Protein AF-A0A1R4HKA7-F1 (afdb_monomer_lite)

pLDDT: mean 79.21, std 16.27, range [39.41, 95.44]

Secondary structure (DSSP, 8-state):
--SSSSHHHHHHSTTTGGGGSPPEEEEEEEB--TTGGGGS---S-TTSEEEEETTEEEEESBTTEEEESS-TTSEEE--TT-EEEEEEES--BTTTBPPEEEEEEE-S---S--HHHHHHHHHHHHHHHHTS-HHHHHHHHHHHHHHHHHHHHHHGGGSHHHH-GGGBPPPP--TTT-SSEEEEETTEEEEE-HHHHHHHHSPPTT----SSPBP--STTT--PPPP---

Structure (mmCIF, N/CA/C/O backbone):
data_AF-A0A1R4HKA7-F1
#
_entry.id   AF-A0A1R4HKA7-F1
#
loop_
_atom_site.group_PDB
_atom_site.id
_atom_site.type_symbol
_atom_site.label_atom_id
_atom_site.label_alt_id
_atom_site.label_comp_id
_atom_site.label_asym_id
_atom_site.label_entity_id
_atom_site.label_seq_id
_atom_site.pdbx_PDB_ins_code
_atom_site.Cartn_x
_atom_site.Cartn_y
_atom_site.Cartn_z
_atom_site.occupancy
_atom_site.B_iso_or_equiv
_atom_site.auth_seq_id
_atom_site.auth_comp_id
_atom_site.auth_asym_id
_atom_site.auth_atom_id
_atom_site.pdbx_PDB_model_num
ATOM 1 N N . MET A 1 1 ? 17.225 22.069 -50.914 1.00 45.47 1 MET A N 1
ATOM 2 C CA . MET A 1 1 ? 16.039 21.258 -50.541 1.00 45.47 1 MET A CA 1
ATOM 3 C C . MET A 1 1 ? 16.366 19.784 -50.232 1.00 45.47 1 MET A C 1
ATOM 5 O O . MET A 1 1 ? 15.473 18.957 -50.302 1.00 45.47 1 MET A O 1
ATOM 9 N N . ALA A 1 2 ? 17.595 19.429 -49.827 1.00 51.16 2 ALA A N 1
ATOM 10 C CA . ALA A 1 2 ? 17.961 18.029 -49.537 1.00 51.16 2 ALA A CA 1
ATOM 11 C C . ALA A 1 2 ? 18.043 17.692 -48.031 1.00 51.16 2 ALA A C 1
ATOM 13 O O . ALA A 1 2 ? 18.084 16.525 -47.665 1.00 51.16 2 ALA A O 1
ATOM 14 N N . LEU A 1 3 ? 18.029 18.696 -47.145 1.00 46.69 3 LEU A N 1
ATOM 15 C CA . LEU A 1 3 ? 18.233 18.495 -45.703 1.00 46.69 3 LEU A CA 1
ATOM 16 C C . LEU A 1 3 ? 16.951 18.130 -44.926 1.00 46.69 3 LEU A C 1
ATOM 18 O O . LEU A 1 3 ? 17.024 17.678 -43.791 1.00 46.69 3 LEU A O 1
ATOM 22 N N . LEU A 1 4 ? 15.775 18.323 -45.531 1.00 45.81 4 LEU A N 1
ATOM 23 C CA . LEU A 1 4 ? 14.474 18.138 -44.871 1.00 45.81 4 LEU A CA 1
ATOM 24 C C . LEU A 1 4 ? 13.915 16.711 -45.024 1.00 45.81 4 LEU A C 1
ATOM 26 O O . LEU A 1 4 ? 13.038 16.316 -44.267 1.00 45.81 4 LEU A O 1
ATOM 30 N N . VAL A 1 5 ? 14.457 15.913 -45.952 1.00 53.56 5 VAL A N 1
ATOM 31 C CA . VAL A 1 5 ? 13.983 14.542 -46.233 1.00 53.56 5 VAL A CA 1
ATOM 32 C C . VAL A 1 5 ? 14.630 13.502 -45.303 1.00 53.56 5 VAL A C 1
ATOM 34 O O . VAL A 1 5 ? 14.035 12.466 -45.029 1.00 53.56 5 VAL A O 1
ATOM 37 N N . LEU A 1 6 ? 15.803 13.798 -44.734 1.00 48.62 6 LEU A N 1
ATOM 38 C CA . LEU A 1 6 ? 16.525 12.896 -43.820 1.00 48.62 6 LEU A CA 1
ATOM 39 C C . LEU A 1 6 ? 16.087 13.004 -42.349 1.00 48.62 6 LEU A C 1
ATOM 41 O O . LEU A 1 6 ? 16.295 12.067 -41.583 1.00 48.62 6 LEU A O 1
ATOM 45 N N . ALA A 1 7 ? 15.438 14.101 -41.950 1.00 48.31 7 ALA A N 1
ATOM 46 C CA . ALA A 1 7 ? 14.958 14.279 -40.576 1.00 48.31 7 ALA A CA 1
ATOM 47 C C . ALA A 1 7 ? 13.654 13.505 -40.284 1.00 48.31 7 ALA A C 1
ATOM 49 O O . ALA A 1 7 ? 13.390 13.135 -39.142 1.00 48.31 7 ALA A O 1
ATOM 50 N N . VAL A 1 8 ? 12.849 13.228 -41.315 1.00 49.50 8 VAL A N 1
ATOM 51 C CA . VAL A 1 8 ? 11.534 12.578 -41.190 1.00 49.50 8 VAL A CA 1
ATOM 52 C C . VAL A 1 8 ? 11.618 11.086 -40.809 1.00 49.50 8 VAL A C 1
ATOM 54 O O . VAL A 1 8 ? 10.899 10.694 -39.889 1.00 49.50 8 VAL A O 1
ATOM 57 N N . PRO A 1 9 ? 12.504 10.241 -41.384 1.00 49.09 9 PRO A N 1
ATOM 58 C CA . PRO A 1 9 ? 12.613 8.844 -40.947 1.00 49.09 9 PRO A CA 1
ATOM 59 C C . PRO A 1 9 ? 13.259 8.694 -39.560 1.00 49.09 9 PRO A C 1
ATOM 61 O O . PRO A 1 9 ? 12.941 7.750 -38.840 1.00 49.09 9 PRO A O 1
ATOM 64 N N . MET A 1 10 ? 14.110 9.638 -39.136 1.00 48.62 10 MET A N 1
ATOM 65 C CA . MET A 1 10 ? 14.753 9.584 -37.816 1.00 48.62 10 MET A CA 1
ATOM 66 C C . MET A 1 10 ? 13.772 9.885 -36.669 1.00 48.62 10 MET A C 1
ATOM 68 O O . MET A 1 10 ? 13.907 9.336 -35.579 1.00 48.62 10 MET A O 1
ATOM 72 N N . LEU A 1 11 ? 12.751 10.712 -36.923 1.00 48.16 11 LEU A N 1
ATOM 73 C CA . LEU A 1 11 ? 11.684 11.016 -35.961 1.00 48.16 11 LEU A CA 1
ATOM 74 C C . LEU A 1 11 ? 10.593 9.931 -35.901 1.00 48.16 11 LEU A C 1
ATOM 76 O O . LEU A 1 11 ? 9.960 9.774 -34.860 1.00 48.16 11 LEU A O 1
ATOM 80 N N . LEU A 1 12 ? 10.399 9.159 -36.976 1.00 44.62 12 LEU A N 1
ATOM 81 C CA . LEU A 1 12 ? 9.404 8.076 -37.049 1.00 44.62 12 LEU A CA 1
ATOM 82 C C . LEU A 1 12 ? 9.911 6.714 -36.544 1.00 44.62 12 LEU A C 1
ATOM 84 O O . LEU A 1 12 ? 9.098 5.835 -36.275 1.00 44.62 12 LEU A O 1
ATOM 88 N N . ALA A 1 13 ? 11.223 6.524 -36.376 1.00 42.91 13 ALA A N 1
ATOM 89 C CA . ALA A 1 13 ? 11.787 5.248 -35.927 1.00 42.91 13 ALA A CA 1
ATOM 90 C C . ALA A 1 13 ? 11.646 4.995 -34.412 1.00 42.91 13 ALA A C 1
ATOM 92 O O . ALA A 1 13 ? 11.707 3.853 -33.968 1.00 42.91 13 ALA A O 1
ATOM 93 N N . VAL A 1 14 ? 11.435 6.033 -33.599 1.00 50.25 14 VAL A N 1
ATOM 94 C CA . VAL A 1 14 ? 11.549 5.948 -32.131 1.00 50.25 14 VAL A CA 1
ATOM 95 C C . VAL A 1 14 ? 10.607 4.928 -31.453 1.00 50.25 14 VAL A C 1
ATOM 97 O O . VAL A 1 14 ? 11.066 4.280 -30.513 1.00 50.25 14 VAL A O 1
ATOM 100 N N . PRO A 1 15 ? 9.340 4.709 -31.872 1.00 45.59 15 PRO A N 1
ATOM 101 C CA . PRO A 1 15 ? 8.501 3.705 -31.214 1.00 45.59 15 PRO A CA 1
ATOM 102 C C . PRO A 1 15 ? 8.817 2.257 -31.635 1.00 45.59 15 PRO A C 1
ATOM 104 O O . PRO A 1 15 ? 8.610 1.357 -30.827 1.00 45.59 15 PRO A O 1
ATOM 107 N N . VAL A 1 16 ? 9.361 2.017 -32.837 1.00 49.12 16 VAL A N 1
ATOM 108 C CA . VAL A 1 16 ? 9.607 0.650 -33.353 1.00 49.12 16 VAL A CA 1
ATOM 109 C C . VAL A 1 16 ? 10.887 0.039 -32.773 1.00 49.12 16 VAL A C 1
ATOM 111 O O . VAL A 1 16 ? 10.935 -1.159 -32.511 1.00 49.12 16 VAL A O 1
ATOM 114 N N . VAL A 1 17 ? 11.916 0.846 -32.480 1.00 51.69 17 VAL A N 1
ATOM 115 C CA . VAL A 1 17 ? 13.167 0.319 -31.894 1.00 51.69 17 VAL A CA 1
ATOM 116 C C . VAL A 1 17 ? 12.945 -0.255 -30.486 1.00 51.69 17 VAL A C 1
ATOM 118 O O . VAL A 1 17 ? 13.695 -1.125 -30.060 1.00 51.69 17 VAL A O 1
ATOM 121 N N . ASN A 1 18 ? 11.892 0.150 -29.768 1.00 51.19 18 ASN A N 1
ATOM 122 C CA . ASN A 1 18 ? 11.609 -0.414 -28.447 1.00 51.19 18 ASN A CA 1
ATOM 123 C C . ASN A 1 18 ? 11.177 -1.888 -28.493 1.00 51.19 18 ASN A C 1
ATOM 125 O O . ASN A 1 18 ? 11.485 -2.605 -27.549 1.00 51.19 18 ASN A O 1
ATOM 129 N N . GLU A 1 19 ? 10.524 -2.364 -29.560 1.00 58.94 19 GLU A N 1
ATOM 130 C CA . GLU A 1 19 ? 10.188 -3.794 -29.717 1.00 58.94 19 GLU A CA 1
ATOM 131 C C . GLU A 1 19 ? 11.404 -4.661 -30.060 1.00 58.94 19 GLU A C 1
ATOM 133 O O . GLU A 1 19 ? 11.380 -5.869 -29.850 1.00 58.94 19 GLU A O 1
ATOM 138 N N . ALA A 1 20 ? 12.487 -4.051 -30.549 1.00 67.00 20 ALA A N 1
ATOM 139 C CA . ALA A 1 20 ? 13.718 -4.764 -30.869 1.00 67.00 20 ALA A CA 1
ATOM 140 C C . ALA A 1 20 ? 14.525 -5.166 -29.621 1.00 67.00 20 ALA A C 1
ATOM 142 O O . ALA A 1 20 ? 15.442 -5.982 -29.721 1.00 67.00 20 ALA A O 1
ATOM 143 N N . PHE A 1 21 ? 14.208 -4.604 -28.449 1.00 73.19 21 PHE A N 1
ATOM 144 C CA . PHE A 1 21 ? 14.850 -4.980 -27.193 1.00 73.19 21 PHE A CA 1
ATOM 145 C C . PHE A 1 21 ? 14.047 -6.078 -26.490 1.00 73.19 21 PHE A C 1
ATOM 147 O O . PHE A 1 21 ? 12.838 -5.915 -26.307 1.00 73.19 21 PHE A O 1
ATOM 154 N N . PRO A 1 22 ? 14.698 -7.172 -26.054 1.00 79.88 22 PRO A N 1
ATOM 155 C CA . PRO A 1 22 ? 14.016 -8.232 -25.330 1.00 79.88 22 PRO A CA 1
ATOM 156 C C . PRO A 1 22 ? 13.459 -7.702 -24.009 1.00 79.88 22 PRO A C 1
ATOM 158 O O . PRO A 1 22 ? 14.086 -6.870 -23.345 1.00 79.88 22 PRO A O 1
ATOM 161 N N . GLU A 1 23 ? 12.292 -8.211 -23.624 1.00 87.94 23 GLU A N 1
ATOM 162 C CA . GLU A 1 23 ? 11.771 -8.004 -22.278 1.00 87.94 23 GLU A CA 1
ATOM 163 C C . GLU A 1 23 ? 12.702 -8.650 -21.258 1.00 87.94 23 GLU A C 1
ATOM 165 O O . GLU A 1 23 ? 13.259 -9.730 -21.478 1.00 87.94 23 GLU A O 1
ATOM 170 N N . ARG A 1 24 ? 12.886 -7.965 -20.135 1.00 89.12 24 ARG A N 1
ATOM 171 C CA . ARG A 1 24 ? 13.637 -8.472 -18.993 1.00 89.12 24 ARG A CA 1
ATOM 172 C C . ARG A 1 24 ? 12.786 -8.321 -17.751 1.00 89.12 24 ARG A C 1
ATOM 174 O O . ARG A 1 24 ? 12.150 -7.288 -17.566 1.00 89.12 24 ARG A O 1
ATOM 181 N N . THR A 1 25 ? 12.816 -9.330 -16.896 1.00 90.12 25 THR A N 1
ATOM 182 C CA . THR A 1 25 ? 12.180 -9.257 -15.584 1.00 90.12 25 THR A CA 1
ATOM 183 C C . THR A 1 25 ? 13.214 -8.803 -14.566 1.00 90.12 25 THR A C 1
ATOM 185 O O . THR A 1 25 ? 14.242 -9.458 -14.393 1.00 90.12 25 THR A O 1
ATOM 188 N N . ALA A 1 26 ? 12.954 -7.678 -13.913 1.00 89.38 26 ALA A N 1
ATOM 189 C CA . ALA A 1 26 ? 13.674 -7.236 -12.731 1.00 89.38 26 ALA A CA 1
ATOM 190 C C . ALA A 1 26 ? 12.847 -7.660 -11.508 1.00 89.38 26 ALA A C 1
ATOM 192 O O . ALA A 1 26 ? 11.712 -7.220 -11.352 1.00 89.38 26 ALA A O 1
ATOM 193 N N . VAL A 1 27 ? 13.377 -8.582 -10.710 1.00 90.44 27 VAL A N 1
ATOM 194 C CA . VAL A 1 27 ? 12.651 -9.265 -9.626 1.00 90.44 27 VAL A CA 1
ATOM 195 C C . VAL A 1 27 ? 12.862 -8.514 -8.308 1.00 90.44 27 VAL A C 1
ATOM 197 O O . VAL A 1 27 ? 13.951 -7.992 -8.083 1.00 90.44 27 VAL A O 1
ATOM 200 N N . GLU A 1 28 ? 11.838 -8.470 -7.452 1.00 88.69 28 GLU A N 1
ATOM 201 C CA . GLU A 1 28 ? 11.893 -7.934 -6.078 1.00 88.69 28 GLU A CA 1
ATOM 202 C C . GLU A 1 28 ? 12.307 -6.455 -5.950 1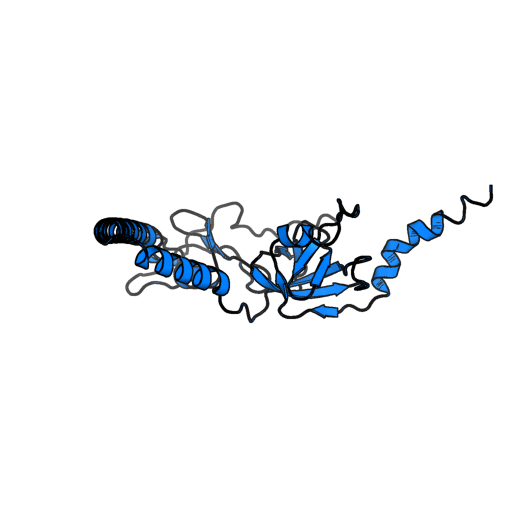.00 88.69 28 GLU A C 1
ATOM 204 O O . GLU A 1 28 ? 12.754 -6.001 -4.895 1.00 88.69 28 GLU A O 1
ATOM 209 N N . CYS A 1 29 ? 12.088 -5.655 -6.992 1.00 90.12 29 CYS A N 1
ATOM 210 C CA . CYS A 1 29 ? 12.516 -4.263 -7.023 1.00 90.12 29 CYS A CA 1
ATOM 211 C C . CYS A 1 29 ? 11.660 -3.382 -6.109 1.00 90.12 29 CYS A C 1
ATOM 213 O O . CYS A 1 29 ? 10.452 -3.219 -6.316 1.00 90.12 29 CYS A O 1
ATOM 215 N N . ARG A 1 30 ? 12.284 -2.768 -5.102 1.00 90.44 30 ARG A N 1
ATOM 216 C CA . ARG A 1 30 ? 11.633 -1.867 -4.148 1.00 90.44 30 ARG A CA 1
ATOM 217 C C . ARG A 1 30 ? 11.532 -0.463 -4.722 1.00 90.44 30 ARG A C 1
ATOM 219 O O . ARG A 1 30 ? 12.535 0.155 -5.064 1.00 90.44 30 ARG A O 1
ATOM 226 N N . VAL A 1 31 ? 10.320 0.085 -4.765 1.00 88.50 31 VAL A N 1
ATOM 227 C CA . VAL A 1 31 ? 10.090 1.459 -5.238 1.00 88.50 31 VAL A CA 1
ATOM 228 C C . VAL A 1 31 ? 10.601 2.476 -4.213 1.00 88.50 31 VAL A C 1
ATOM 230 O O . VAL A 1 31 ? 10.156 2.491 -3.065 1.00 88.50 31 VAL A O 1
ATOM 233 N N . GLY A 1 32 ? 11.514 3.351 -4.638 1.00 83.56 32 GLY A N 1
ATOM 234 C CA . GLY A 1 32 ? 12.168 4.365 -3.803 1.00 83.56 32 GLY A CA 1
ATOM 235 C C . GLY A 1 32 ? 11.428 5.708 -3.705 1.00 83.56 32 GLY A C 1
ATOM 236 O O . GLY A 1 32 ? 10.331 5.894 -4.252 1.00 83.56 32 GLY A O 1
ATOM 237 N N . ASP A 1 33 ? 12.040 6.678 -3.010 1.00 76.12 33 ASP A N 1
ATOM 238 C CA . ASP A 1 33 ? 11.500 8.039 -2.891 1.00 76.12 33 ASP A CA 1
ATOM 239 C C . ASP A 1 33 ? 11.712 8.807 -4.212 1.00 76.12 33 ASP A C 1
ATOM 241 O O . ASP A 1 33 ? 12.830 8.915 -4.716 1.00 76.12 33 ASP A O 1
ATOM 245 N N . PRO A 1 34 ? 10.668 9.411 -4.803 1.00 67.25 34 PRO A N 1
ATOM 246 C CA . PRO A 1 34 ? 10.797 10.164 -6.051 1.00 67.25 34 PRO A CA 1
ATOM 247 C C . PRO A 1 34 ? 11.714 11.392 -5.922 1.00 67.25 34 PRO A C 1
ATOM 249 O O . PRO A 1 34 ? 12.196 11.911 -6.931 1.00 67.25 34 PRO A O 1
ATOM 252 N N . ARG A 1 35 ? 11.948 11.887 -4.702 1.00 65.25 35 ARG A N 1
ATOM 253 C CA . ARG A 1 35 ? 12.860 12.996 -4.403 1.00 65.25 35 ARG A CA 1
ATOM 254 C C . ARG A 1 35 ? 14.322 12.584 -4.561 1.00 65.25 35 ARG A C 1
ATOM 256 O O . ARG A 1 35 ? 15.124 13.446 -4.912 1.00 65.25 35 ARG A O 1
ATOM 263 N N . GLU A 1 36 ? 14.650 11.303 -4.400 1.00 63.28 36 GLU A N 1
ATOM 264 C CA . GLU A 1 36 ? 16.012 10.772 -4.567 1.00 63.28 36 GLU A CA 1
ATOM 265 C C . GLU A 1 36 ? 16.472 10.800 -6.031 1.00 63.28 36 GLU A C 1
ATOM 267 O O . GLU A 1 36 ? 17.659 10.915 -6.301 1.00 63.28 36 GLU A O 1
ATOM 272 N N . VAL A 1 37 ? 15.549 10.832 -7.002 1.00 57.41 37 VAL A N 1
ATOM 273 C CA . VAL A 1 37 ? 15.891 10.956 -8.435 1.00 57.41 37 VAL A CA 1
ATOM 274 C C . VAL A 1 37 ? 16.473 12.334 -8.774 1.00 57.41 37 VAL A C 1
ATOM 276 O O . VAL A 1 37 ? 17.183 12.483 -9.768 1.00 57.41 37 VAL A O 1
ATOM 279 N N . ARG A 1 38 ? 16.211 13.372 -7.963 1.00 52.66 38 ARG A N 1
ATOM 280 C CA . ARG A 1 38 ? 16.645 14.749 -8.273 1.00 52.66 38 ARG A CA 1
ATOM 281 C C . ARG A 1 38 ? 18.162 14.947 -8.250 1.00 52.66 38 ARG A C 1
ATOM 283 O O . ARG A 1 38 ? 18.624 15.961 -8.773 1.00 52.66 38 ARG A O 1
ATOM 290 N N . THR A 1 39 ? 18.930 14.023 -7.680 1.00 51.16 39 THR A N 1
ATOM 291 C CA . THR A 1 39 ? 20.399 14.091 -7.656 1.00 51.16 39 THR A CA 1
ATOM 292 C C . THR A 1 39 ? 21.042 13.587 -8.952 1.00 51.16 39 THR A C 1
ATOM 294 O O . THR A 1 39 ? 22.157 13.999 -9.266 1.00 51.16 39 THR A O 1
ATOM 297 N N . ILE A 1 40 ? 20.333 12.803 -9.775 1.00 50.81 40 ILE A N 1
ATOM 298 C CA . ILE A 1 40 ? 20.844 12.276 -11.050 1.00 50.81 40 ILE A CA 1
ATOM 299 C C . ILE A 1 40 ? 20.427 13.209 -12.200 1.00 50.81 40 ILE A C 1
ATOM 301 O O . ILE A 1 40 ? 19.543 12.918 -12.996 1.00 50.81 40 ILE A O 1
ATOM 305 N N . GLY A 1 41 ? 21.073 14.374 -12.281 1.00 46.44 41 GLY A N 1
ATOM 306 C CA . GLY A 1 41 ? 21.114 15.193 -13.497 1.00 46.44 41 GLY A CA 1
ATOM 307 C C . GLY A 1 41 ? 19.888 16.076 -13.779 1.00 46.44 41 GLY A C 1
ATOM 308 O O . GLY A 1 41 ? 18.844 15.642 -14.254 1.00 46.44 41 GLY A O 1
ATOM 309 N N . ARG A 1 42 ? 20.081 17.393 -13.644 1.00 42.03 42 ARG A N 1
ATOM 310 C CA . ARG A 1 42 ? 19.196 18.499 -14.085 1.00 42.03 42 ARG A CA 1
ATOM 311 C C . ARG A 1 42 ? 18.952 18.578 -15.613 1.00 42.03 42 ARG A C 1
ATOM 313 O O . ARG A 1 42 ? 18.631 19.645 -16.137 1.00 42.03 42 ARG A O 1
ATOM 320 N N . ALA A 1 43 ? 19.111 17.494 -16.365 1.00 43.78 43 ALA A N 1
ATOM 321 C CA . ALA A 1 43 ? 18.965 17.504 -17.816 1.00 43.78 43 ALA A CA 1
ATOM 322 C C . ALA A 1 43 ? 17.498 17.273 -18.216 1.00 43.78 43 ALA A C 1
ATOM 324 O O . ALA A 1 43 ? 17.011 16.167 -18.094 1.00 43.78 43 ALA A O 1
ATOM 325 N N . ARG A 1 44 ? 16.791 18.321 -18.666 1.00 43.44 44 ARG A N 1
ATOM 326 C CA . ARG A 1 44 ? 15.679 18.367 -19.662 1.00 43.44 44 ARG A CA 1
ATOM 327 C C . ARG A 1 44 ? 14.598 17.251 -19.775 1.00 43.44 44 ARG A C 1
ATOM 329 O O . ARG A 1 44 ? 13.771 17.348 -20.676 1.00 43.44 44 ARG A O 1
ATOM 336 N N . PHE A 1 45 ? 14.483 16.264 -18.890 1.00 50.34 45 PHE A N 1
ATOM 337 C CA . PHE A 1 45 ? 13.547 15.131 -19.008 1.00 50.34 45 PHE A CA 1
ATOM 338 C C . PHE A 1 45 ? 12.140 15.397 -18.428 1.00 50.34 45 PHE A C 1
ATOM 340 O O . PHE A 1 45 ? 11.435 14.467 -18.045 1.00 50.34 45 PHE A O 1
ATOM 347 N N . SER A 1 46 ? 11.686 16.654 -18.380 1.00 51.16 46 SER A N 1
ATOM 348 C CA . SER A 1 46 ? 10.545 17.104 -17.555 1.00 51.16 46 SER A CA 1
ATOM 349 C C . SER A 1 46 ? 9.160 16.518 -17.886 1.00 51.16 46 SER A C 1
ATOM 351 O O . SER A 1 46 ? 8.196 16.830 -17.191 1.00 51.16 46 SER A O 1
ATOM 353 N N . ARG A 1 47 ? 9.031 15.668 -18.915 1.00 55.94 47 ARG A N 1
ATOM 354 C CA . ARG A 1 47 ? 7.765 14.997 -19.273 1.00 55.94 47 ARG A CA 1
ATOM 355 C C . ARG A 1 47 ? 7.772 13.481 -19.104 1.00 55.94 47 ARG A C 1
ATOM 357 O O . ARG A 1 47 ? 6.695 12.893 -19.047 1.00 55.94 47 ARG A O 1
ATOM 364 N N . ALA A 1 48 ? 8.938 12.840 -19.043 1.00 60.91 48 ALA A N 1
ATOM 365 C CA . ALA A 1 48 ? 8.992 11.401 -18.818 1.00 60.91 48 ALA A CA 1
ATOM 366 C C . ALA A 1 48 ? 8.804 11.135 -17.320 1.00 60.91 48 ALA A C 1
ATOM 368 O O . ALA A 1 48 ? 9.490 11.716 -16.482 1.00 60.91 48 ALA A O 1
ATOM 369 N N . LYS A 1 49 ? 7.821 10.299 -16.980 1.00 78.44 49 LYS A N 1
ATOM 370 C CA . LYS A 1 49 ? 7.558 9.902 -15.597 1.00 78.44 49 LYS A CA 1
ATOM 371 C C . LYS A 1 49 ? 8.483 8.731 -15.283 1.00 78.44 49 LYS A C 1
ATOM 373 O O . LYS A 1 49 ? 8.407 7.704 -15.954 1.00 78.44 49 LYS A O 1
ATOM 378 N N . PHE A 1 50 ? 9.369 8.915 -14.311 1.00 83.00 50 PHE A N 1
ATOM 379 C CA . PHE A 1 50 ? 10.311 7.889 -13.872 1.00 83.00 50 PHE A CA 1
ATOM 380 C C . PHE A 1 50 ? 9.928 7.360 -12.494 1.00 83.00 50 PHE A C 1
ATOM 382 O O . PHE A 1 50 ? 9.328 8.077 -11.688 1.00 83.00 50 PHE A O 1
ATOM 389 N N . VAL A 1 51 ? 10.295 6.113 -12.234 1.00 86.62 51 VAL A N 1
ATOM 390 C CA . VAL A 1 51 ? 10.131 5.444 -10.949 1.00 86.62 51 VAL A CA 1
ATOM 391 C C . VAL A 1 51 ? 11.510 4.957 -10.508 1.00 86.62 51 VAL A C 1
ATOM 393 O O . VAL A 1 51 ? 12.080 4.102 -11.189 1.00 86.62 51 VAL A O 1
ATOM 396 N N . PRO A 1 52 ? 12.079 5.526 -9.428 1.00 87.12 52 PRO A N 1
ATOM 397 C CA . PRO A 1 52 ? 13.287 4.980 -8.833 1.00 87.12 52 PRO A CA 1
ATOM 398 C C . PRO A 1 52 ? 12.971 3.659 -8.146 1.00 87.12 52 PRO A C 1
ATOM 400 O O . PRO A 1 52 ? 11.951 3.533 -7.464 1.00 87.12 52 PRO A O 1
ATOM 403 N N . THR A 1 53 ? 13.878 2.709 -8.290 1.00 87.88 53 THR A N 1
ATOM 404 C CA . THR A 1 53 ? 13.908 1.469 -7.523 1.00 87.88 53 THR A CA 1
ATOM 405 C C . THR A 1 53 ? 15.343 1.168 -7.101 1.00 87.88 53 THR A C 1
ATOM 407 O O . THR A 1 53 ? 16.283 1.763 -7.631 1.00 87.88 53 THR A O 1
ATOM 410 N N . ASP A 1 54 ? 15.522 0.235 -6.177 1.00 87.88 54 ASP A N 1
ATOM 411 C CA . ASP A 1 54 ? 16.835 -0.328 -5.839 1.00 87.88 54 ASP A CA 1
ATOM 412 C C . ASP A 1 54 ? 17.483 -1.110 -7.000 1.00 87.88 54 ASP A C 1
ATOM 414 O O . ASP A 1 54 ? 18.707 -1.151 -7.100 1.00 87.88 54 ASP A O 1
ATOM 418 N N . CYS A 1 55 ? 16.686 -1.644 -7.929 1.00 87.25 55 CYS A N 1
ATOM 419 C CA . CYS A 1 55 ? 17.158 -2.282 -9.162 1.00 87.25 55 CYS A CA 1
ATOM 420 C C . CYS A 1 55 ? 17.571 -1.302 -10.277 1.00 87.25 55 CYS A C 1
ATOM 422 O O . CYS A 1 55 ? 18.096 -1.735 -11.303 1.00 87.25 55 CYS A O 1
ATOM 424 N N . GLY A 1 56 ? 17.283 -0.004 -10.141 1.00 87.00 56 GLY A N 1
ATOM 425 C CA . GLY A 1 56 ? 17.516 0.995 -11.188 1.00 87.00 56 GLY A CA 1
ATOM 426 C C . GLY A 1 56 ? 16.373 1.997 -11.351 1.00 87.00 56 GLY A C 1
ATOM 427 O O . GLY A 1 56 ? 15.439 2.061 -10.551 1.00 87.00 56 GLY A O 1
ATOM 428 N N . VAL A 1 57 ? 16.442 2.819 -12.400 1.00 87.50 57 VAL A N 1
ATOM 429 C CA . VAL A 1 57 ? 15.430 3.847 -12.691 1.00 87.50 57 VAL A CA 1
ATOM 430 C C . VAL A 1 57 ? 14.670 3.467 -13.952 1.00 87.50 57 VAL A C 1
ATOM 432 O O . VAL A 1 57 ? 15.269 3.316 -15.013 1.00 87.50 57 VAL A O 1
ATOM 435 N N . PHE A 1 58 ? 13.344 3.383 -13.853 1.00 88.06 58 PHE A N 1
ATOM 436 C CA . PHE A 1 58 ? 12.486 2.955 -14.958 1.00 88.06 58 PHE A CA 1
ATOM 437 C C . PHE A 1 58 ? 11.533 4.057 -15.414 1.00 88.06 58 PHE A C 1
ATOM 439 O O . PHE A 1 58 ? 11.121 4.911 -14.629 1.00 88.06 58 PHE A O 1
ATOM 446 N N . ARG A 1 59 ? 11.142 4.040 -16.690 1.00 87.06 59 ARG A N 1
ATOM 447 C CA . ARG A 1 59 ? 10.095 4.906 -17.253 1.00 87.06 59 ARG A CA 1
ATOM 448 C C . ARG A 1 59 ? 8.730 4.247 -17.123 1.00 87.06 59 ARG A C 1
ATOM 450 O O . ARG A 1 59 ? 8.594 3.063 -17.390 1.00 87.06 59 ARG A O 1
ATOM 457 N N . VAL A 1 60 ? 7.703 5.037 -16.836 1.00 84.62 60 VAL A N 1
ATOM 458 C CA . VAL A 1 60 ? 6.304 4.582 -16.803 1.00 84.62 60 VAL A CA 1
ATOM 459 C C . VAL A 1 60 ? 5.429 5.423 -17.730 1.00 84.62 60 VAL A C 1
ATOM 461 O O . VAL A 1 60 ? 5.673 6.618 -17.923 1.00 84.62 60 VAL A O 1
ATOM 464 N N . THR A 1 61 ? 4.407 4.800 -18.325 1.00 75.50 61 THR A N 1
ATOM 465 C CA . THR A 1 61 ? 3.490 5.460 -19.279 1.00 75.50 61 THR A CA 1
ATOM 466 C C . THR A 1 61 ? 2.571 6.452 -18.573 1.00 75.50 61 THR A C 1
ATOM 468 O O . THR A 1 61 ? 2.382 7.586 -19.015 1.00 75.50 61 THR A O 1
ATOM 471 N N . LYS A 1 62 ? 2.012 6.023 -17.441 1.00 75.00 62 LYS A N 1
ATOM 472 C CA . LYS A 1 62 ? 1.148 6.810 -16.561 1.00 75.00 62 LYS A CA 1
ATOM 473 C C . LYS A 1 62 ? 1.861 7.013 -15.223 1.00 75.00 62 LYS A C 1
ATOM 475 O O . LYS A 1 62 ? 2.849 6.352 -14.920 1.00 75.00 62 LYS A O 1
ATOM 480 N N . GLN A 1 63 ? 1.415 7.985 -14.430 1.00 73.25 63 GLN A N 1
ATOM 481 C CA . GLN A 1 63 ? 2.115 8.348 -13.194 1.00 73.25 63 GLN A CA 1
ATOM 482 C C . GLN A 1 63 ? 2.116 7.189 -12.205 1.00 73.25 63 GLN A C 1
ATOM 484 O O . GLN A 1 63 ? 1.091 6.936 -11.584 1.00 73.25 63 GLN A O 1
ATOM 489 N N . ARG A 1 64 ? 3.271 6.526 -12.057 1.00 69.19 64 ARG A N 1
ATOM 490 C CA . ARG A 1 64 ? 3.448 5.364 -11.172 1.00 69.19 64 ARG A CA 1
ATOM 491 C C . ARG A 1 64 ? 2.413 4.268 -11.422 1.00 69.19 64 ARG A C 1
ATOM 493 O O . ARG A 1 64 ? 1.907 3.684 -10.477 1.00 69.19 64 ARG A O 1
ATOM 500 N N . GLN A 1 65 ? 2.065 4.040 -12.680 1.00 83.06 65 GLN A N 1
ATOM 501 C CA . GLN A 1 65 ? 1.110 3.009 -13.061 1.00 83.06 65 GLN A CA 1
ATOM 502 C C . GLN A 1 65 ? 1.734 2.132 -14.140 1.00 83.06 65 GLN A C 1
ATOM 504 O O . GLN A 1 65 ? 2.305 2.654 -15.104 1.00 83.06 65 GLN A O 1
ATOM 509 N N . ALA A 1 66 ? 1.615 0.825 -13.951 1.00 87.06 66 ALA A N 1
ATOM 510 C CA . ALA A 1 66 ? 1.978 -0.215 -14.902 1.00 87.06 66 ALA A CA 1
ATOM 511 C C . ALA A 1 66 ? 0.792 -1.173 -15.058 1.00 87.06 66 ALA A C 1
ATOM 513 O O . ALA A 1 66 ? -0.068 -1.219 -14.186 1.00 87.06 66 ALA A O 1
ATOM 514 N N . VAL A 1 67 ? 0.732 -1.927 -16.151 1.00 90.69 67 VAL A N 1
ATOM 515 C CA . VAL A 1 67 ? -0.290 -2.974 -16.308 1.00 90.69 67 VAL A CA 1
ATOM 516 C C . VAL A 1 67 ? 0.028 -4.121 -15.345 1.00 90.69 67 VAL A C 1
ATOM 518 O O . VAL A 1 67 ? 1.203 -4.451 -15.169 1.00 90.69 67 VAL A O 1
ATOM 521 N N . CYS A 1 68 ? -0.976 -4.723 -14.707 1.00 91.00 68 CYS A N 1
ATOM 522 C CA . CYS A 1 68 ? -0.737 -5.873 -13.841 1.00 91.00 68 CYS A CA 1
ATOM 523 C C . CYS A 1 68 ? -0.347 -7.097 -14.670 1.00 91.00 68 CYS A C 1
ATOM 525 O O . CYS A 1 68 ? -1.026 -7.443 -15.635 1.00 91.00 68 CYS A O 1
ATOM 527 N N . ALA A 1 69 ? 0.754 -7.759 -14.309 1.00 90.75 69 ALA A N 1
ATOM 528 C CA . ALA A 1 69 ? 1.223 -8.920 -15.063 1.00 90.75 69 ALA A CA 1
ATOM 529 C C . ALA A 1 69 ? 0.297 -10.145 -14.910 1.00 90.75 69 ALA A C 1
ATOM 531 O O . ALA A 1 69 ? 0.197 -10.936 -15.845 1.00 90.75 69 ALA A O 1
ATOM 532 N N . SER A 1 70 ? -0.389 -10.292 -13.768 1.00 88.25 70 SER A N 1
ATOM 533 C CA . SER A 1 70 ? -1.368 -11.366 -13.526 1.00 88.25 70 SER A CA 1
ATOM 534 C C . SER A 1 70 ? -2.742 -11.083 -14.144 1.00 88.25 70 SER A C 1
ATOM 536 O O . SER A 1 70 ? -3.446 -12.024 -14.503 1.00 88.25 70 SER A O 1
ATOM 538 N N . ASP A 1 71 ? -3.108 -9.809 -14.315 1.00 88.88 71 ASP A N 1
ATOM 539 C CA . ASP A 1 71 ? -4.372 -9.390 -14.925 1.00 88.88 71 ASP A CA 1
ATOM 540 C C . ASP A 1 71 ? -4.193 -8.119 -15.782 1.00 88.88 71 ASP A C 1
ATOM 542 O O . ASP A 1 71 ? -4.186 -7.000 -15.257 1.00 88.88 71 ASP A O 1
ATOM 546 N N . PRO A 1 72 ? -4.114 -8.244 -17.120 1.00 87.19 72 PRO A N 1
ATOM 547 C CA . PRO A 1 72 ? -3.878 -7.102 -17.996 1.00 87.19 72 PRO A CA 1
ATOM 548 C C . PRO A 1 72 ? -5.058 -6.121 -18.056 1.00 87.19 72 PRO A C 1
ATOM 550 O O . PRO A 1 72 ? -4.935 -5.053 -18.656 1.00 87.19 72 PRO A O 1
ATOM 553 N N . THR A 1 73 ? -6.209 -6.458 -17.464 1.00 85.94 73 THR A N 1
ATOM 554 C CA . THR A 1 73 ? -7.349 -5.538 -17.350 1.00 85.94 73 THR A CA 1
ATOM 555 C C . THR A 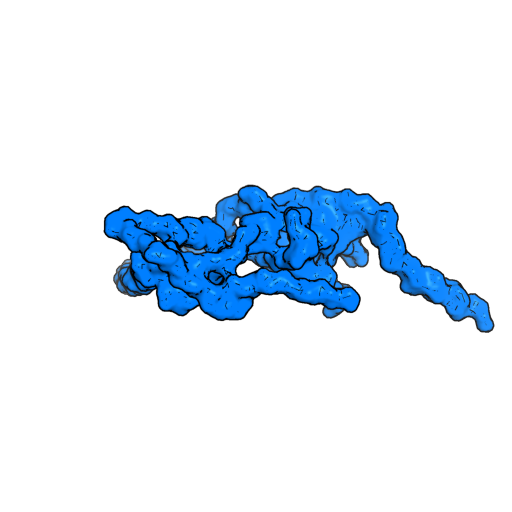1 73 ? -7.194 -4.544 -16.196 1.00 85.94 73 THR A C 1
ATOM 557 O O . THR A 1 73 ? -7.987 -3.605 -16.088 1.00 85.94 73 THR A O 1
ATOM 560 N N . ARG A 1 74 ? -6.160 -4.712 -15.360 1.00 85.25 74 ARG A N 1
ATOM 561 C CA . ARG A 1 74 ? -5.905 -3.906 -14.164 1.00 85.25 74 ARG A CA 1
ATOM 562 C C . ARG A 1 74 ? -4.603 -3.118 -14.278 1.00 85.25 74 ARG A C 1
ATOM 564 O O . ARG A 1 74 ? -3.601 -3.594 -14.806 1.00 85.25 74 ARG A O 1
ATOM 571 N N . ASP A 1 75 ? -4.618 -1.911 -13.718 1.00 87.50 75 ASP A N 1
ATOM 572 C CA . ASP A 1 75 ? -3.425 -1.085 -13.529 1.00 87.50 75 ASP A CA 1
ATOM 573 C C . ASP A 1 75 ? -2.894 -1.291 -12.093 1.00 87.50 75 ASP A C 1
ATOM 575 O O . ASP A 1 75 ? -3.648 -1.183 -11.126 1.00 87.50 75 ASP A O 1
ATOM 579 N N . VAL A 1 76 ? -1.591 -1.531 -11.944 1.00 88.62 76 VAL A N 1
ATOM 580 C CA . VAL A 1 76 ? -0.860 -1.561 -10.668 1.00 88.62 76 VAL A CA 1
ATOM 581 C C . VAL A 1 76 ? -0.304 -0.179 -10.380 1.00 88.62 76 VAL A C 1
ATOM 583 O O . VAL A 1 76 ? 0.457 0.377 -11.178 1.00 88.62 76 VAL A O 1
ATOM 586 N N . GLN A 1 77 ? -0.642 0.373 -9.217 1.00 89.56 77 GLN A N 1
ATOM 587 C CA . GLN A 1 77 ? -0.027 1.603 -8.734 1.00 89.56 77 GLN A CA 1
ATOM 588 C C . GLN A 1 77 ? 1.279 1.278 -8.002 1.00 89.56 77 GLN A C 1
ATOM 590 O O . GLN A 1 77 ? 1.266 0.636 -6.960 1.00 89.56 77 GLN A O 1
ATOM 595 N N . LEU A 1 78 ? 2.405 1.763 -8.522 1.00 89.25 78 LEU A N 1
ATOM 596 C CA . LEU A 1 78 ? 3.731 1.584 -7.931 1.00 89.25 78 LEU A CA 1
ATOM 597 C C . LEU A 1 78 ? 3.872 2.476 -6.686 1.00 89.25 78 LEU A C 1
ATOM 599 O O . LEU A 1 78 ? 4.204 3.666 -6.773 1.00 89.25 78 LEU A O 1
ATOM 603 N N . VAL A 1 79 ? 3.558 1.896 -5.528 1.00 89.12 79 VAL A N 1
ATOM 604 C CA . VAL A 1 79 ? 3.641 2.522 -4.199 1.00 89.12 79 VAL A CA 1
ATOM 605 C C . VAL A 1 79 ? 5.070 2.459 -3.659 1.00 89.12 79 VAL A C 1
ATOM 607 O O . VAL A 1 79 ? 5.747 1.445 -3.786 1.00 89.12 79 VAL A O 1
ATOM 610 N N . GLN A 1 80 ? 5.524 3.558 -3.052 1.00 88.38 80 GLN A N 1
ATOM 611 C CA . GLN A 1 80 ? 6.840 3.652 -2.416 1.00 88.38 80 GLN A CA 1
ATOM 612 C C . GLN A 1 80 ? 6.971 2.647 -1.266 1.00 88.38 80 GLN A C 1
ATOM 614 O O . GLN A 1 80 ? 6.060 2.507 -0.458 1.00 88.38 80 GLN A O 1
ATOM 619 N N . GLY A 1 81 ? 8.125 1.989 -1.175 1.00 85.06 81 GLY A N 1
ATOM 620 C CA . GLY A 1 81 ? 8.431 0.988 -0.154 1.00 85.06 81 GLY A CA 1
ATOM 621 C C . GLY A 1 81 ? 7.953 -0.427 -0.490 1.00 85.06 81 GLY A C 1
ATOM 622 O O . GLY A 1 81 ? 8.479 -1.376 0.084 1.00 85.06 81 GLY A O 1
ATOM 623 N N . THR A 1 82 ? 7.030 -0.587 -1.443 1.00 88.62 82 THR A N 1
ATOM 624 C CA . THR A 1 82 ? 6.553 -1.895 -1.922 1.00 88.62 82 THR A CA 1
ATOM 625 C C . THR A 1 82 ? 7.528 -2.480 -2.948 1.00 88.62 82 THR A C 1
ATOM 627 O O . THR A 1 82 ? 8.112 -1.743 -3.753 1.00 88.62 82 THR A O 1
ATOM 630 N N . ARG A 1 83 ? 7.706 -3.804 -2.915 1.00 91.81 83 ARG A N 1
ATOM 631 C CA . ARG A 1 83 ? 8.518 -4.560 -3.877 1.00 91.81 83 ARG A CA 1
ATOM 632 C C . ARG A 1 83 ? 7.668 -5.113 -5.013 1.00 91.81 83 ARG A C 1
ATOM 634 O O . ARG A 1 83 ? 6.582 -5.644 -4.769 1.00 91.81 83 ARG A O 1
ATOM 641 N N . TYR A 1 84 ? 8.186 -5.025 -6.231 1.00 92.44 84 TYR A N 1
ATOM 642 C CA . TYR A 1 84 ? 7.518 -5.498 -7.438 1.00 92.44 84 TYR A CA 1
ATOM 643 C C . TYR A 1 84 ? 8.472 -6.301 -8.312 1.00 92.44 84 TYR A C 1
ATOM 645 O O . TYR A 1 84 ? 9.637 -5.932 -8.456 1.00 92.44 84 TYR A O 1
ATOM 653 N N . ASP A 1 85 ? 7.941 -7.320 -8.978 1.00 94.38 85 ASP A N 1
ATOM 654 C CA . ASP A 1 85 ? 8.610 -7.923 -10.121 1.00 94.38 85 ASP A CA 1
ATOM 655 C C . ASP A 1 85 ? 8.164 -7.145 -11.365 1.00 94.38 85 ASP A C 1
ATOM 657 O O . ASP A 1 85 ? 6.982 -7.098 -11.723 1.00 94.38 85 ASP A O 1
ATOM 661 N N . LEU A 1 86 ? 9.111 -6.443 -11.978 1.00 93.19 86 LEU A N 1
ATOM 662 C CA . LEU A 1 86 ? 8.882 -5.521 -13.081 1.00 93.19 86 LEU A CA 1
ATOM 663 C C . LEU A 1 86 ? 9.295 -6.179 -14.393 1.00 93.19 86 LEU A C 1
ATOM 665 O O . LEU A 1 86 ? 10.454 -6.552 -14.565 1.00 93.19 86 LEU A O 1
ATOM 669 N N . VAL A 1 87 ? 8.380 -6.252 -15.356 1.00 92.94 87 VAL A N 1
ATOM 670 C CA . VAL A 1 87 ? 8.735 -6.568 -16.743 1.00 92.94 87 VAL A CA 1
ATOM 671 C C . VAL A 1 87 ? 9.088 -5.263 -17.430 1.00 92.94 87 VAL A C 1
ATOM 673 O O . VAL A 1 87 ? 8.251 -4.368 -17.570 1.00 92.94 87 VAL A O 1
ATOM 676 N N . VAL A 1 88 ? 10.343 -5.137 -17.845 1.00 92.06 88 VAL A N 1
ATOM 677 C CA . VAL A 1 88 ? 10.883 -3.915 -18.434 1.00 92.06 88 VAL A CA 1
ATOM 678 C C . VAL A 1 88 ? 11.380 -4.156 -19.851 1.00 92.06 88 VAL A C 1
ATOM 680 O O . VAL A 1 88 ? 11.839 -5.244 -20.200 1.00 92.06 88 VAL A O 1
ATOM 683 N N . ARG A 1 89 ? 11.300 -3.119 -20.684 1.00 88.81 89 ARG A N 1
ATOM 684 C CA . ARG A 1 89 ? 11.709 -3.162 -22.088 1.00 88.81 89 ARG A CA 1
ATOM 685 C C . ARG A 1 89 ? 12.512 -1.921 -22.464 1.00 88.81 89 ARG A C 1
ATOM 687 O O . ARG A 1 89 ? 12.158 -0.800 -22.099 1.00 88.81 89 ARG A O 1
ATOM 694 N N . GLY A 1 90 ? 13.570 -2.121 -23.243 1.00 85.31 90 GLY A N 1
ATOM 695 C CA . GLY A 1 90 ? 14.416 -1.052 -23.772 1.00 85.31 90 GLY A CA 1
ATOM 696 C C . GLY A 1 90 ? 15.829 -1.029 -23.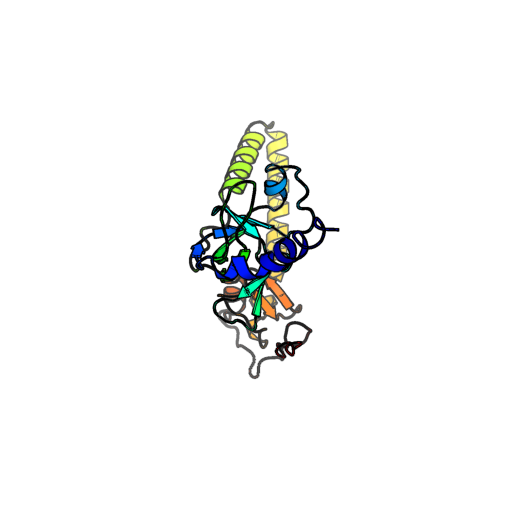179 1.00 85.31 90 GLY A C 1
ATOM 697 O O . GLY A 1 90 ? 16.157 -1.829 -22.303 1.00 85.31 90 GLY A O 1
ATOM 698 N N . PRO A 1 91 ? 16.689 -0.136 -23.687 1.00 78.88 91 PRO A N 1
ATOM 699 C CA . PRO A 1 91 ? 18.087 -0.073 -23.294 1.00 78.88 91 PRO A CA 1
ATOM 700 C C . PRO A 1 91 ? 18.255 0.543 -21.900 1.00 78.88 91 PRO A C 1
ATOM 702 O O . PRO A 1 91 ? 17.701 1.605 -21.606 1.00 78.88 91 PRO A O 1
ATOM 705 N N . ASP A 1 92 ? 19.077 -0.106 -21.077 1.00 75.56 92 ASP A N 1
ATOM 706 C CA . ASP A 1 92 ? 19.565 0.433 -19.809 1.00 75.56 92 ASP A CA 1
ATOM 707 C C . ASP A 1 92 ? 20.927 1.090 -20.038 1.00 75.56 92 ASP A C 1
ATOM 709 O O . ASP A 1 92 ? 21.967 0.430 -20.064 1.00 75.56 92 ASP A O 1
ATOM 713 N N . ILE A 1 93 ? 20.901 2.392 -20.322 1.00 70.44 93 ILE A N 1
ATOM 714 C CA . ILE A 1 93 ? 22.115 3.182 -20.507 1.00 70.44 93 ILE A CA 1
ATOM 715 C C . ILE A 1 93 ? 22.069 4.299 -19.472 1.00 70.44 93 ILE A C 1
ATOM 717 O O . ILE A 1 93 ? 21.321 5.269 -19.669 1.00 70.44 93 ILE A O 1
ATOM 721 N N . PRO A 1 94 ? 22.869 4.192 -18.393 1.00 60.66 94 PRO A N 1
ATOM 722 C CA . PRO A 1 94 ? 22.918 5.198 -17.347 1.00 60.66 94 PRO A CA 1
ATOM 723 C C . PRO A 1 94 ? 23.011 6.604 -17.946 1.00 60.66 94 PRO A C 1
ATOM 725 O O . PRO A 1 94 ? 23.790 6.840 -18.870 1.00 60.66 94 PRO A O 1
ATOM 728 N N . ILE A 1 95 ? 22.204 7.538 -17.428 1.00 62.19 95 ILE A N 1
ATOM 729 C CA . ILE A 1 95 ? 22.164 8.967 -17.811 1.00 62.19 95 ILE A CA 1
ATOM 730 C C . ILE A 1 95 ? 21.488 9.259 -19.171 1.00 62.19 95 ILE A C 1
ATOM 732 O O . ILE A 1 95 ? 20.923 10.342 -19.335 1.00 62.19 95 ILE A O 1
ATOM 736 N N . LEU A 1 96 ? 21.487 8.327 -20.132 1.00 66.50 96 LEU A N 1
ATOM 737 C CA . LEU A 1 96 ? 20.971 8.559 -21.491 1.00 66.50 96 LEU A CA 1
ATOM 738 C C . LEU A 1 96 ? 19.530 8.078 -21.684 1.00 66.50 96 LEU A C 1
ATOM 740 O O . LEU A 1 96 ? 18.688 8.829 -22.184 1.00 66.50 96 LEU A O 1
ATOM 744 N N . THR A 1 97 ? 19.238 6.834 -21.302 1.00 72.31 97 THR A N 1
ATOM 745 C CA . THR A 1 97 ? 17.929 6.204 -21.507 1.00 72.31 97 THR A CA 1
ATOM 746 C C . THR A 1 97 ? 17.627 5.230 -20.383 1.00 72.31 97 THR A C 1
ATOM 748 O O . THR A 1 97 ? 18.463 4.405 -20.036 1.00 72.31 97 THR A O 1
ATOM 751 N N . ALA A 1 98 ? 16.406 5.291 -19.863 1.00 80.19 98 ALA A N 1
ATOM 752 C CA . ALA A 1 98 ? 15.903 4.312 -18.910 1.00 80.19 98 ALA A CA 1
ATOM 753 C C . ALA A 1 98 ? 14.928 3.344 -19.601 1.00 80.19 98 ALA A C 1
ATOM 755 O O . ALA A 1 98 ? 14.110 3.808 -20.416 1.00 80.19 98 ALA A O 1
ATOM 756 N N . PRO A 1 99 ? 14.962 2.046 -19.250 1.00 87.38 99 PRO A N 1
ATOM 757 C CA . PRO A 1 99 ? 14.001 1.074 -19.742 1.00 87.38 99 PRO A CA 1
ATOM 758 C C . PRO A 1 99 ? 12.589 1.406 -19.246 1.00 87.38 99 PRO A C 1
ATOM 760 O O . PRO A 1 99 ? 12.394 2.061 -18.219 1.00 87.38 99 PRO A O 1
ATOM 763 N N . HIS A 1 100 ? 11.586 1.003 -20.015 1.00 88.62 100 HIS A N 1
ATOM 764 C CA . HIS A 1 100 ? 10.173 1.254 -19.748 1.00 88.62 100 HIS A CA 1
ATOM 765 C C . HIS A 1 100 ? 9.529 0.055 -19.051 1.00 88.62 100 HIS A C 1
ATOM 767 O O . HIS A 1 100 ? 9.784 -1.079 -19.442 1.00 88.62 100 HIS A O 1
ATOM 773 N N . VAL A 1 101 ? 8.708 0.302 -18.029 1.00 89.62 101 VAL A N 1
ATOM 774 C CA . VAL A 1 101 ? 7.928 -0.736 -17.343 1.00 89.62 101 VAL A CA 1
ATOM 775 C C . VAL A 1 101 ? 6.724 -1.109 -18.205 1.00 89.62 101 VAL A C 1
ATOM 777 O O . VAL A 1 101 ? 5.802 -0.306 -18.368 1.00 89.62 101 VAL A O 1
ATOM 780 N N . VAL A 1 102 ? 6.732 -2.333 -18.727 1.00 90.38 102 VAL A N 1
ATOM 781 C CA . VAL A 1 102 ? 5.637 -2.926 -19.506 1.00 90.38 102 VAL A CA 1
ATOM 782 C C . VAL A 1 102 ? 4.532 -3.390 -18.563 1.00 90.38 102 VAL A C 1
ATOM 784 O O . VAL A 1 102 ? 3.379 -2.983 -18.707 1.00 90.38 102 VAL A O 1
ATOM 787 N N . SER A 1 103 ? 4.900 -4.188 -17.563 1.00 91.38 103 SER A N 1
ATOM 788 C CA . SER A 1 103 ? 3.997 -4.670 -16.525 1.00 91.38 103 SER A CA 1
ATOM 789 C C . SER A 1 103 ? 4.700 -4.769 -15.176 1.00 91.38 103 SER A C 1
ATOM 791 O O . SER A 1 103 ? 5.929 -4.721 -15.082 1.00 91.38 103 SER A O 1
ATOM 793 N N . ALA A 1 104 ? 3.902 -4.871 -14.121 1.00 93.06 104 ALA A N 1
ATOM 794 C CA . ALA A 1 104 ? 4.374 -5.083 -12.764 1.00 93.06 104 ALA A CA 1
ATOM 795 C C . ALA A 1 104 ? 3.481 -6.098 -12.051 1.00 93.06 104 ALA A C 1
ATOM 797 O O . ALA A 1 104 ? 2.285 -6.191 -12.329 1.00 93.06 104 ALA A O 1
ATOM 798 N N . VAL A 1 105 ? 4.060 -6.822 -11.106 1.00 94.44 105 VAL A N 1
ATOM 799 C CA . VAL A 1 105 ? 3.334 -7.633 -10.129 1.00 94.44 105 VAL A CA 1
ATOM 800 C C . VAL A 1 105 ? 3.937 -7.391 -8.756 1.00 94.44 105 VAL A C 1
ATOM 802 O O . VAL A 1 105 ? 5.136 -7.150 -8.641 1.00 94.44 105 VAL A O 1
ATOM 805 N N . ILE A 1 106 ? 3.117 -7.387 -7.712 1.00 91.56 106 ILE A N 1
ATOM 806 C CA . ILE A 1 106 ? 3.609 -7.274 -6.338 1.00 91.56 106 ILE A CA 1
ATOM 807 C C . ILE A 1 106 ? 4.377 -8.547 -6.008 1.00 91.56 106 ILE A C 1
ATOM 809 O O . ILE A 1 106 ? 3.858 -9.652 -6.163 1.00 91.56 106 ILE A O 1
ATOM 813 N N . SER A 1 107 ? 5.622 -8.381 -5.568 1.00 89.31 107 SER A N 1
ATOM 814 C CA . SER A 1 107 ? 6.479 -9.519 -5.256 1.00 89.31 107 SER A CA 1
ATOM 815 C C . SER A 1 107 ? 5.974 -10.258 -4.012 1.00 89.31 107 SER A C 1
ATOM 817 O O . SER A 1 107 ? 5.441 -9.638 -3.086 1.00 89.31 107 SER A O 1
ATOM 819 N N . ALA A 1 108 ? 6.144 -11.579 -3.966 1.00 85.06 108 ALA A N 1
ATOM 820 C CA . ALA A 1 108 ? 5.730 -12.377 -2.811 1.00 85.06 108 ALA A CA 1
ATOM 821 C C . ALA A 1 108 ? 6.535 -12.022 -1.546 1.00 85.06 108 ALA A C 1
ATOM 823 O O . ALA A 1 108 ? 5.979 -12.031 -0.446 1.00 85.06 108 ALA A O 1
ATOM 824 N N . ASP A 1 109 ? 7.814 -11.659 -1.699 1.00 79.44 109 ASP A N 1
ATOM 825 C CA . ASP A 1 109 ? 8.655 -11.188 -0.600 1.00 79.44 109 ASP A CA 1
ATOM 826 C C . ASP A 1 109 ? 8.663 -9.654 -0.519 1.00 79.44 109 ASP A C 1
ATOM 828 O O . ASP A 1 109 ? 9.416 -8.962 -1.206 1.00 79.44 109 ASP A O 1
ATOM 832 N N . GLN A 1 110 ? 7.850 -9.096 0.377 1.00 78.56 110 GLN A N 1
ATOM 833 C CA . GLN A 1 110 ? 7.855 -7.656 0.658 1.00 78.56 110 GLN A CA 1
ATOM 834 C C . GLN A 1 110 ? 9.002 -7.222 1.594 1.00 78.56 110 GLN A C 1
ATOM 836 O O . GLN A 1 110 ? 9.288 -6.022 1.715 1.00 78.56 110 GLN A O 1
ATOM 841 N N . GLY A 1 111 ? 9.717 -8.177 2.201 1.00 62.59 111 GLY A N 1
ATOM 842 C CA . GLY A 1 111 ? 10.654 -7.933 3.292 1.00 62.59 111 GLY A CA 1
ATOM 843 C C . GLY A 1 111 ? 9.974 -7.299 4.516 1.00 62.59 111 GLY A C 1
ATOM 844 O O . GLY A 1 111 ? 8.786 -6.965 4.484 1.00 62.59 111 GLY A O 1
ATOM 845 N N . PRO A 1 112 ? 10.705 -7.091 5.623 1.00 57.41 112 PRO A N 1
ATOM 846 C CA . PRO A 1 112 ? 10.183 -6.289 6.718 1.00 57.41 112 PRO A CA 1
ATOM 847 C C . PRO A 1 112 ? 9.907 -4.855 6.220 1.00 57.41 112 PRO A C 1
ATOM 849 O O . PRO A 1 112 ? 10.692 -4.325 5.412 1.00 57.41 112 PRO A O 1
ATOM 852 N N . PRO A 1 113 ? 8.817 -4.205 6.683 1.00 56.09 113 PRO A N 1
ATOM 853 C CA . PRO A 1 113 ? 8.598 -2.779 6.438 1.00 56.09 113 PRO A CA 1
ATOM 854 C C . PRO A 1 113 ? 9.856 -2.028 6.876 1.00 56.09 113 PRO A C 1
ATOM 856 O O . PRO A 1 113 ? 10.494 -2.456 7.828 1.00 56.09 113 PRO A O 1
ATOM 859 N N . GLY A 1 114 ? 10.269 -0.986 6.147 1.00 55.34 114 GLY A N 1
ATOM 860 C CA . GLY A 1 114 ? 11.594 -0.360 6.271 1.00 55.34 114 GLY A CA 1
ATOM 861 C C . GLY A 1 114 ? 11.973 0.069 7.694 1.00 55.34 114 GLY A C 1
ATOM 862 O O . GLY A 1 114 ? 11.846 1.237 8.033 1.00 55.34 114 GLY A O 1
ATOM 863 N N . GLN A 1 115 ? 12.478 -0.868 8.496 1.00 51.47 115 GLN A N 1
ATOM 864 C CA . GLN A 1 115 ? 12.848 -0.688 9.900 1.00 51.47 115 GLN A CA 1
ATOM 865 C C . GLN A 1 115 ? 14.113 0.155 10.048 1.00 51.47 115 GLN A C 1
ATOM 867 O O . GLN A 1 115 ? 14.303 0.779 11.081 1.00 51.47 115 GLN A O 1
ATOM 872 N N . SER A 1 116 ? 14.964 0.221 9.018 1.00 56.12 116 SER A N 1
ATOM 873 C CA . SER A 1 116 ? 16.302 0.807 9.151 1.00 56.12 116 SER A CA 1
ATOM 874 C C . SER A 1 116 ? 16.282 2.281 9.553 1.00 56.12 116 SER A C 1
ATOM 876 O O . SER A 1 116 ? 17.103 2.692 10.360 1.00 56.12 116 SER A O 1
ATOM 878 N N . ARG A 1 117 ? 15.329 3.071 9.041 1.00 58.75 117 ARG A N 1
ATOM 879 C CA . ARG A 1 117 ? 15.237 4.499 9.375 1.00 58.75 117 ARG A CA 1
ATOM 880 C C . ARG A 1 117 ? 14.547 4.750 10.713 1.00 58.75 117 ARG A C 1
ATOM 882 O O . ARG A 1 117 ? 14.876 5.723 11.376 1.00 58.75 117 ARG A O 1
ATOM 889 N N . PHE A 1 118 ? 13.602 3.895 11.100 1.00 66.25 118 PHE A N 1
ATOM 890 C CA . PHE A 1 118 ? 12.933 4.006 12.397 1.00 66.25 118 PHE A CA 1
ATOM 891 C C . PHE A 1 118 ? 13.860 3.571 13.527 1.00 66.25 118 PHE A C 1
ATOM 893 O O . PHE A 1 118 ? 13.999 4.312 14.479 1.00 66.25 118 PHE A O 1
ATOM 900 N N . ALA A 1 119 ? 14.606 2.478 13.356 1.00 68.31 119 ALA A N 1
ATOM 901 C CA . ALA A 1 119 ? 15.603 2.043 14.330 1.00 68.31 119 ALA A CA 1
ATOM 902 C C . ALA A 1 119 ? 16.720 3.083 14.540 1.00 68.31 119 ALA A C 1
ATOM 904 O O . ALA A 1 119 ? 17.189 3.271 15.657 1.00 68.31 119 ALA A O 1
ATOM 905 N N . GLU A 1 120 ? 17.142 3.780 13.477 1.00 73.25 120 GLU A N 1
ATOM 906 C CA . GLU A 1 120 ? 18.097 4.889 13.592 1.00 73.25 120 GLU A CA 1
ATOM 907 C C . GLU A 1 120 ? 17.483 6.090 14.330 1.00 73.25 120 GLU A C 1
ATOM 909 O O . GLU A 1 120 ? 18.131 6.671 15.196 1.00 73.25 120 GLU A O 1
ATOM 914 N N . LEU A 1 121 ? 16.226 6.438 14.032 1.00 79.75 121 LEU A N 1
ATOM 915 C CA . LEU A 1 121 ? 15.499 7.498 14.737 1.00 79.75 121 LEU A CA 1
ATOM 916 C C . LEU A 1 121 ? 15.270 7.162 16.215 1.00 79.75 121 LEU A C 1
ATOM 918 O O . LEU A 1 121 ? 15.432 8.049 17.047 1.00 79.75 121 LEU A O 1
ATOM 922 N N . ASP A 1 122 ? 14.945 5.911 16.534 1.00 80.81 122 ASP A N 1
ATOM 923 C CA . ASP A 1 122 ? 14.752 5.426 17.901 1.00 80.81 122 ASP A CA 1
ATOM 924 C C . ASP A 1 122 ? 16.071 5.496 18.673 1.00 80.81 122 ASP A C 1
ATOM 926 O O . ASP A 1 122 ? 16.128 6.098 19.740 1.00 80.81 122 ASP A O 1
ATOM 930 N N . ALA A 1 123 ? 17.172 5.017 18.084 1.00 81.88 123 ALA A N 1
ATOM 931 C CA . ALA A 1 123 ? 18.495 5.125 18.698 1.00 81.88 123 ALA A CA 1
ATOM 932 C C . ALA A 1 123 ? 18.920 6.588 18.929 1.00 81.88 123 ALA A C 1
ATOM 934 O O . ALA A 1 123 ? 19.538 6.911 19.944 1.00 81.88 123 ALA A O 1
ATOM 935 N N . MET A 1 124 ? 18.588 7.495 18.002 1.00 84.69 124 MET A N 1
ATOM 936 C CA . MET A 1 124 ? 18.817 8.931 18.182 1.00 84.69 124 MET A CA 1
ATOM 937 C C . MET A 1 124 ? 17.925 9.532 19.274 1.00 84.69 124 MET A C 1
ATOM 939 O O . MET A 1 124 ? 18.383 10.401 20.015 1.00 84.69 124 MET A O 1
ATOM 943 N N . ALA A 1 125 ? 16.666 9.100 19.366 1.00 85.38 125 ALA A N 1
ATOM 944 C CA . ALA A 1 125 ? 15.728 9.553 20.385 1.00 85.38 125 ALA A CA 1
ATOM 945 C C . ALA A 1 125 ? 16.169 9.105 21.784 1.00 85.38 125 ALA A C 1
ATOM 947 O O . ALA A 1 125 ? 16.194 9.929 22.697 1.00 85.38 125 ALA A O 1
ATOM 948 N N . ASP A 1 126 ? 16.603 7.852 21.927 1.00 86.69 126 ASP A N 1
ATOM 949 C CA . ASP A 1 126 ? 17.132 7.298 23.175 1.00 86.69 126 ASP A CA 1
ATOM 950 C C . ASP A 1 126 ? 18.392 8.046 23.629 1.00 86.69 126 ASP A C 1
ATOM 952 O O . ASP A 1 126 ? 18.488 8.470 24.782 1.00 86.69 126 ASP A O 1
ATOM 956 N N . ALA A 1 127 ? 19.327 8.299 22.706 1.00 86.62 127 ALA A N 1
ATOM 957 C CA . ALA A 1 127 ? 20.532 9.074 22.999 1.00 86.62 127 ALA A CA 1
ATOM 958 C C . ALA A 1 127 ? 20.214 10.520 23.420 1.00 86.62 127 ALA A C 1
ATOM 960 O O . ALA A 1 127 ? 20.902 11.089 24.269 1.00 86.62 127 ALA A O 1
ATOM 961 N N . LEU A 1 128 ? 19.171 11.126 22.841 1.00 87.38 128 LEU A N 1
ATOM 962 C CA . LEU A 1 128 ? 18.714 12.458 23.233 1.00 87.38 128 LEU A CA 1
ATOM 963 C C . LEU A 1 128 ? 18.099 12.436 24.637 1.00 87.38 128 LEU A C 1
ATOM 965 O O . LEU A 1 128 ? 18.410 13.309 25.439 1.00 87.38 128 LEU A O 1
ATOM 969 N N . LEU A 1 129 ? 17.267 11.435 24.938 1.00 85.94 129 LEU A N 1
ATOM 970 C CA . LEU A 1 129 ? 16.634 11.233 26.245 1.00 85.94 129 LEU A CA 1
ATOM 971 C C . LEU A 1 129 ? 17.658 11.029 27.367 1.00 85.94 129 LEU A C 1
ATOM 973 O O . LEU A 1 129 ? 17.461 11.537 28.469 1.00 85.94 129 LEU A O 1
ATOM 977 N N . GLU A 1 130 ? 18.754 10.322 27.094 1.00 87.06 130 GLU A N 1
ATOM 978 C CA . GLU A 1 130 ? 19.835 10.100 28.062 1.00 87.06 130 GLU A CA 1
ATOM 979 C C . GLU A 1 130 ? 20.659 11.370 28.343 1.00 87.06 130 GLU A C 1
ATOM 981 O O . GLU A 1 130 ? 21.218 11.518 29.429 1.00 87.06 130 GLU A O 1
ATOM 986 N N . ALA A 1 131 ? 20.697 12.313 27.398 1.00 88.00 131 ALA A N 1
ATOM 987 C CA . ALA A 1 131 ? 21.392 13.591 27.546 1.00 88.00 131 ALA A CA 1
ATOM 988 C C . ALA A 1 131 ? 20.573 14.672 28.283 1.00 88.00 131 ALA A C 1
ATOM 990 O O . ALA A 1 131 ? 21.096 15.764 28.520 1.00 88.00 131 ALA A O 1
ATOM 991 N N . LEU A 1 132 ? 19.305 14.404 28.615 1.00 90.62 132 LEU A N 1
ATOM 992 C CA . LEU A 1 132 ? 18.435 15.345 29.324 1.00 90.62 132 LEU A CA 1
ATOM 993 C C . LEU A 1 132 ? 18.648 15.305 30.838 1.00 90.62 132 LEU A C 1
ATOM 995 O O . LEU A 1 132 ? 18.974 14.270 31.421 1.00 90.62 132 LEU A O 1
ATOM 999 N N . ASP A 1 133 ? 18.379 16.436 31.489 1.00 94.25 133 ASP A N 1
ATOM 1000 C CA . ASP A 1 133 ? 18.312 16.497 32.944 1.00 94.25 133 ASP A CA 1
ATOM 1001 C C . ASP A 1 133 ? 17.176 15.595 33.484 1.00 94.25 133 ASP A C 1
ATOM 1003 O O . ASP A 1 133 ? 16.125 15.465 32.840 1.00 94.25 133 ASP A O 1
ATOM 1007 N N . PRO A 1 134 ? 17.332 14.994 34.684 1.00 91.19 134 PRO A N 1
ATOM 1008 C CA . PRO A 1 134 ? 16.367 14.036 35.236 1.00 91.19 134 PRO A CA 1
ATOM 1009 C C . PRO A 1 134 ? 14.929 14.566 35.321 1.00 91.19 134 PRO A C 1
ATOM 1011 O O . PRO A 1 134 ? 13.978 13.823 35.074 1.00 91.19 134 PRO A O 1
ATOM 1014 N N . ASP A 1 135 ? 14.771 15.855 35.631 1.00 91.19 135 ASP A N 1
ATOM 1015 C CA . ASP A 1 135 ? 13.461 16.500 35.752 1.00 91.19 135 ASP A CA 1
ATOM 1016 C C . ASP A 1 135 ? 12.745 16.624 34.400 1.00 91.19 135 ASP A C 1
ATOM 1018 O O . ASP A 1 135 ? 11.520 16.503 34.330 1.00 91.19 135 ASP A O 1
ATOM 1022 N N . ASP A 1 136 ? 13.483 16.857 33.315 1.00 90.38 136 ASP A N 1
ATOM 1023 C CA . ASP A 1 136 ? 12.904 16.973 31.976 1.00 90.38 136 ASP A CA 1
ATOM 1024 C C . ASP A 1 136 ? 12.629 15.599 31.366 1.00 90.38 136 ASP A C 1
ATOM 1026 O O . ASP A 1 136 ? 11.592 15.409 30.726 1.00 90.38 136 ASP A O 1
ATOM 1030 N N . ARG A 1 137 ? 13.474 14.606 31.665 1.00 89.56 137 ARG A N 1
ATOM 1031 C CA . ARG A 1 137 ? 13.205 13.205 31.330 1.00 89.56 137 ARG A CA 1
ATOM 1032 C C . ARG A 1 137 ? 11.904 12.710 31.965 1.00 89.56 137 ARG A C 1
ATOM 1034 O O . ARG A 1 137 ? 11.056 12.172 31.258 1.00 89.56 137 ARG A O 1
ATOM 1041 N N . ALA A 1 138 ? 11.703 12.950 33.262 1.00 89.88 138 ALA A N 1
ATOM 1042 C CA . ALA A 1 138 ? 10.489 12.528 33.962 1.00 89.88 138 ALA A CA 1
ATOM 1043 C C . ALA A 1 138 ? 9.213 13.166 33.378 1.00 89.88 138 ALA A C 1
ATOM 1045 O O . ALA A 1 138 ? 8.178 12.506 33.280 1.00 89.88 138 ALA A O 1
ATOM 1046 N N . LYS A 1 139 ? 9.276 14.434 32.942 1.00 90.69 139 LYS A N 1
ATOM 1047 C CA . LYS A 1 139 ? 8.149 15.098 32.259 1.00 90.69 139 LYS A CA 1
ATOM 1048 C C . LYS A 1 139 ? 7.842 14.462 30.906 1.00 90.69 139 LYS A C 1
ATOM 1050 O O . LYS A 1 139 ? 6.673 14.251 30.596 1.00 90.69 139 LYS A O 1
ATOM 1055 N N . ILE A 1 140 ? 8.870 14.168 30.107 1.00 89.12 140 ILE A N 1
ATOM 1056 C CA . ILE A 1 140 ? 8.697 13.539 28.791 1.00 89.12 140 ILE A CA 1
ATOM 1057 C C . ILE A 1 140 ? 8.136 12.126 28.942 1.00 89.12 140 ILE A C 1
ATOM 1059 O O . ILE A 1 140 ? 7.227 11.770 28.201 1.00 89.12 140 ILE A O 1
ATOM 1063 N N . GLU A 1 141 ? 8.621 11.344 29.909 1.00 89.06 141 GLU A N 1
ATOM 1064 C CA . GLU A 1 141 ? 8.108 9.998 30.197 1.00 89.06 141 GLU A CA 1
ATOM 1065 C C . GLU A 1 141 ? 6.647 10.027 30.678 1.00 89.06 141 GLU A C 1
ATOM 1067 O O . GLU A 1 141 ? 5.830 9.222 30.234 1.00 89.06 141 GLU A O 1
ATOM 1072 N N . ALA A 1 142 ? 6.276 10.986 31.533 1.00 89.88 142 ALA A N 1
ATOM 1073 C CA . ALA A 1 142 ? 4.882 11.158 31.943 1.00 89.88 142 ALA A CA 1
ATOM 1074 C C . ALA A 1 142 ? 3.984 11.530 30.750 1.00 89.88 142 ALA A C 1
ATOM 1076 O O . ALA A 1 142 ? 2.925 10.935 30.552 1.00 89.88 142 ALA A O 1
ATOM 1077 N N . GLN A 1 143 ? 4.432 12.469 29.911 1.00 89.94 143 GLN A N 1
ATOM 1078 C CA . GLN A 1 143 ? 3.686 12.892 28.729 1.00 89.94 143 GLN A CA 1
ATOM 1079 C C . GLN A 1 143 ? 3.599 11.785 27.668 1.00 89.94 143 GLN A C 1
ATOM 1081 O O . GLN A 1 143 ? 2.571 11.644 27.006 1.00 89.94 143 GLN A O 1
ATOM 1086 N N . SER A 1 144 ? 4.653 10.988 27.485 1.00 88.00 144 SER A N 1
ATOM 1087 C CA . SER A 1 144 ? 4.643 9.868 26.544 1.00 88.00 144 SER A CA 1
ATOM 1088 C C . SER A 1 144 ? 3.699 8.763 27.008 1.00 88.00 144 SER A C 1
ATOM 1090 O O . SER A 1 144 ? 2.957 8.243 26.179 1.00 88.00 144 SER A O 1
ATOM 1092 N N . ALA A 1 145 ? 3.646 8.468 28.310 1.00 89.31 145 ALA A N 1
ATOM 1093 C CA . ALA A 1 145 ? 2.693 7.519 28.878 1.00 89.31 145 ALA A CA 1
ATOM 1094 C C . ALA A 1 145 ? 1.235 7.971 28.678 1.00 89.31 145 ALA A C 1
ATOM 1096 O O . ALA A 1 145 ? 0.394 7.172 28.267 1.00 89.31 145 ALA A O 1
ATOM 1097 N N . GLU A 1 146 ? 0.935 9.257 28.897 1.00 89.50 146 GLU A N 1
ATOM 1098 C CA . GLU A 1 146 ? -0.394 9.820 28.619 1.00 89.50 146 GLU A CA 1
ATOM 1099 C C . GLU A 1 146 ? -0.754 9.741 27.127 1.00 89.50 146 GLU A C 1
ATOM 1101 O O . GLU A 1 146 ? -1.861 9.329 26.771 1.00 89.50 146 GLU A O 1
ATOM 1106 N N . ASN A 1 147 ? 0.187 10.084 26.242 1.00 89.88 147 ASN A N 1
ATOM 1107 C CA . ASN A 1 147 ? -0.012 9.988 24.797 1.00 89.88 147 ASN A CA 1
ATOM 1108 C C . ASN A 1 147 ? -0.244 8.538 24.348 1.00 89.88 147 ASN A C 1
ATOM 1110 O O . ASN A 1 147 ? -1.124 8.296 23.524 1.00 89.88 147 ASN A O 1
ATOM 1114 N N . LEU A 1 148 ? 0.518 7.582 24.890 1.00 89.81 148 LEU A N 1
ATOM 1115 C CA . LEU A 1 148 ? 0.383 6.159 24.583 1.00 89.81 148 LEU A CA 1
ATOM 1116 C C . LEU A 1 148 ? -1.008 5.650 24.978 1.00 89.81 148 LEU A C 1
ATOM 1118 O O . LEU A 1 148 ? -1.694 5.050 24.156 1.00 89.81 148 LEU A O 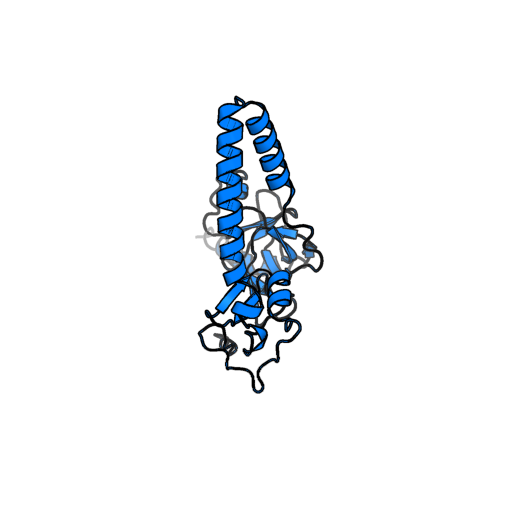1
ATOM 1122 N N . ALA A 1 149 ? -1.470 5.984 26.185 1.00 84.44 149 ALA A N 1
ATOM 1123 C CA . ALA A 1 149 ? -2.814 5.631 26.635 1.00 84.44 149 ALA A CA 1
ATOM 1124 C C . ALA A 1 149 ? -3.907 6.238 25.731 1.00 84.44 149 ALA A C 1
ATOM 1126 O O . ALA A 1 149 ? -4.911 5.589 25.428 1.00 84.44 149 ALA A O 1
ATOM 1127 N N . GLY A 1 150 ? -3.709 7.473 25.255 1.00 86.44 150 GLY A N 1
ATOM 1128 C CA . GLY A 1 150 ? -4.604 8.108 24.285 1.00 86.44 150 GLY A CA 1
ATOM 1129 C C . GLY A 1 150 ? -4.634 7.399 22.924 1.00 86.44 150 GLY A C 1
ATOM 1130 O O . GLY A 1 150 ? -5.702 7.273 22.322 1.00 86.44 150 GLY A O 1
ATOM 1131 N N . LEU A 1 151 ? -3.483 6.911 22.451 1.00 86.94 151 LEU A N 1
ATOM 1132 C CA . LEU A 1 151 ? -3.367 6.152 21.203 1.00 86.94 151 LEU A CA 1
ATOM 1133 C C . LEU A 1 151 ? -4.033 4.779 21.310 1.00 86.94 151 LEU A C 1
ATOM 1135 O O . LEU A 1 151 ? -4.803 4.427 20.423 1.00 86.94 151 LEU A O 1
ATOM 1139 N N . GLU A 1 152 ? -3.826 4.049 22.405 1.00 87.06 152 GLU A N 1
ATOM 1140 C CA . GLU A 1 152 ? -4.475 2.751 22.635 1.00 87.06 152 GLU A CA 1
ATOM 1141 C C . GLU A 1 152 ? -6.006 2.877 22.623 1.00 87.06 152 GLU A C 1
ATOM 1143 O O . GLU A 1 152 ? -6.705 2.096 21.974 1.00 87.06 152 GLU A O 1
ATOM 1148 N N . ALA A 1 153 ? -6.548 3.910 23.278 1.00 85.44 153 ALA A N 1
ATOM 1149 C CA . ALA A 1 153 ? -7.985 4.185 23.268 1.00 85.44 153 ALA A CA 1
ATOM 1150 C C . ALA A 1 153 ? -8.517 4.518 21.860 1.00 85.44 153 ALA A C 1
ATOM 1152 O O . ALA A 1 153 ? -9.663 4.205 21.529 1.00 85.44 153 ALA A O 1
ATOM 1153 N N . TYR A 1 154 ? -7.698 5.153 21.020 1.00 85.81 154 TYR A N 1
ATOM 1154 C CA . TYR A 1 154 ? -8.037 5.419 19.626 1.00 85.81 154 TYR A CA 1
ATOM 1155 C C . TYR A 1 154 ? -7.971 4.143 18.774 1.00 85.81 154 TYR A C 1
ATOM 1157 O O . TYR A 1 154 ? -8.887 3.884 17.997 1.00 85.81 154 TYR A O 1
ATOM 1165 N N . GLU A 1 155 ? -6.946 3.307 18.947 1.00 84.31 155 GLU A N 1
ATOM 1166 C CA . GLU A 1 155 ? -6.784 2.040 18.223 1.00 84.31 155 GLU A CA 1
ATOM 1167 C C . GLU A 1 155 ? -7.942 1.069 18.473 1.00 84.31 155 GLU A C 1
ATOM 1169 O O . GLU A 1 155 ? -8.401 0.407 17.538 1.00 84.31 155 GLU A O 1
ATOM 1174 N N . GLN A 1 156 ? -8.496 1.052 19.689 1.00 84.69 156 GLN A N 1
ATOM 1175 C CA . GLN A 1 156 ? -9.689 0.264 20.021 1.00 84.69 156 GLN A CA 1
ATOM 1176 C C . GLN A 1 156 ? -10.917 0.632 19.164 1.00 84.69 156 GLN A C 1
ATOM 1178 O O . GLN A 1 156 ? -11.764 -0.221 18.886 1.00 84.69 156 GLN A O 1
ATOM 1183 N N . GLN A 1 157 ? -11.011 1.870 18.664 1.00 83.50 157 GLN A N 1
ATOM 1184 C CA . GLN A 1 157 ? -12.092 2.278 17.752 1.00 83.50 157 GLN A CA 1
ATOM 1185 C C . GLN A 1 157 ? -11.966 1.621 16.369 1.00 83.50 157 GLN A C 1
ATOM 1187 O O . GLN A 1 157 ? -12.952 1.507 15.643 1.00 83.50 157 GLN A O 1
ATOM 1192 N N . PHE A 1 158 ? -10.767 1.150 16.018 1.00 84.06 158 PHE A N 1
ATOM 1193 C CA . PHE A 1 158 ? -10.458 0.454 14.768 1.00 84.06 158 PHE A CA 1
ATOM 1194 C C . PHE A 1 158 ? -10.212 -1.047 14.979 1.00 84.06 158 PHE A C 1
ATOM 1196 O O . PHE A 1 158 ? -9.590 -1.707 14.136 1.00 84.06 158 PHE A O 1
ATOM 1203 N N . ALA A 1 159 ? -10.688 -1.592 16.101 1.00 83.69 159 ALA A N 1
ATOM 1204 C CA . ALA A 1 159 ? -10.654 -3.018 16.379 1.00 83.69 159 ALA A CA 1
ATOM 1205 C C . ALA A 1 159 ? -11.626 -3.794 15.457 1.00 83.69 159 ALA A C 1
ATOM 1207 O O . ALA A 1 159 ? -12.629 -3.222 15.002 1.00 83.69 159 ALA A O 1
ATOM 1208 N N . PRO A 1 160 ? -11.347 -5.079 15.152 1.00 82.75 160 PRO A N 1
ATOM 1209 C CA . PRO A 1 160 ? -12.205 -5.910 14.302 1.00 82.75 160 PRO A CA 1
ATOM 1210 C C . PRO A 1 160 ? -13.677 -5.925 14.735 1.00 82.75 160 PRO A C 1
ATOM 1212 O O . PRO A 1 160 ? -14.572 -5.855 13.891 1.00 82.75 160 PRO A O 1
ATOM 1215 N N . GLU A 1 161 ? -13.927 -5.951 16.044 1.00 84.31 161 GLU A N 1
ATOM 1216 C CA . GLU A 1 161 ? -15.256 -6.006 16.658 1.00 84.31 161 GLU A CA 1
ATOM 1217 C C . GLU A 1 161 ? -16.044 -4.715 16.402 1.00 84.31 161 GLU A C 1
ATOM 1219 O O . GLU A 1 161 ? -17.239 -4.756 16.115 1.00 84.31 161 GLU A O 1
ATOM 1224 N N . THR A 1 162 ? -15.374 -3.560 16.446 1.00 87.12 162 THR A N 1
ATOM 1225 C CA . THR A 1 162 ? -15.988 -2.243 16.213 1.00 87.12 162 THR A CA 1
ATOM 1226 C C . THR A 1 162 ? -16.257 -2.012 14.725 1.00 87.12 162 THR A C 1
ATOM 1228 O O . THR A 1 162 ? -17.314 -1.508 14.328 1.00 87.12 162 THR A O 1
ATOM 1231 N N . LEU A 1 163 ? -15.302 -2.404 13.877 1.00 89.44 163 LEU A N 1
ATOM 1232 C CA . LEU A 1 163 ? -15.372 -2.181 12.434 1.00 89.44 163 LEU A CA 1
ATOM 1233 C C . LEU A 1 163 ? -16.282 -3.179 11.711 1.00 89.44 163 LEU A C 1
ATOM 1235 O O . LEU A 1 163 ? -16.728 -2.877 10.602 1.00 89.44 163 LEU A O 1
ATOM 1239 N N . ARG A 1 164 ? -16.537 -4.352 12.312 1.00 92.56 164 ARG A N 1
ATOM 1240 C CA . ARG A 1 164 ? -17.359 -5.460 11.787 1.00 92.56 164 ARG A CA 1
ATOM 1241 C C . ARG A 1 164 ? -17.192 -5.675 10.281 1.00 92.56 164 ARG A C 1
ATOM 1243 O O . ARG A 1 164 ? -18.171 -5.846 9.559 1.00 92.56 164 ARG A O 1
ATOM 1250 N N . ALA A 1 165 ? -15.955 -5.648 9.777 1.00 93.44 165 ALA A N 1
ATOM 1251 C CA . ALA A 1 165 ? -15.698 -5.767 8.339 1.00 93.44 165 ALA A CA 1
ATOM 1252 C C . ALA A 1 165 ? -16.240 -7.094 7.773 1.00 93.44 165 ALA A C 1
ATOM 1254 O O . ALA A 1 165 ? -16.748 -7.148 6.655 1.00 93.44 165 ALA A O 1
ATOM 1255 N N . PHE A 1 166 ? -16.209 -8.152 8.582 1.00 93.50 166 PHE A N 1
ATOM 1256 C CA . PHE A 1 166 ? -16.755 -9.471 8.264 1.00 93.50 166 PHE A CA 1
ATOM 1257 C C . PHE A 1 166 ? -18.280 -9.505 8.036 1.00 93.50 166 PHE A C 1
ATOM 1259 O O . PHE A 1 166 ? -18.774 -10.494 7.502 1.00 93.50 166 PHE A O 1
ATOM 1266 N N . ASP A 1 167 ? -19.030 -8.453 8.385 1.00 95.44 167 ASP A N 1
ATOM 1267 C CA . ASP A 1 167 ? -20.474 -8.363 8.114 1.00 95.44 167 ASP A CA 1
ATOM 1268 C C . ASP A 1 167 ? -20.812 -7.796 6.729 1.00 95.44 167 ASP A C 1
ATOM 1270 O O . ASP A 1 167 ? -21.982 -7.799 6.336 1.00 95.44 167 ASP A O 1
ATOM 1274 N N . TYR A 1 168 ? -19.818 -7.312 5.984 1.00 94.12 168 TYR A N 1
ATOM 1275 C CA . TYR A 1 168 ? -20.005 -6.668 4.687 1.00 94.12 168 TYR A CA 1
ATOM 1276 C C . TYR A 1 168 ? -19.413 -7.502 3.555 1.00 94.12 168 TYR A C 1
ATOM 1278 O O . TYR A 1 168 ? -18.343 -8.103 3.682 1.00 94.12 168 TYR A O 1
ATOM 1286 N N . ALA A 1 169 ? -20.067 -7.460 2.396 1.00 94.06 169 ALA A N 1
ATOM 1287 C CA . ALA A 1 169 ? -19.425 -7.808 1.143 1.00 94.06 169 ALA A CA 1
ATOM 1288 C C . ALA A 1 169 ? -18.203 -6.898 0.949 1.00 94.06 169 ALA A C 1
ATOM 1290 O O . ALA A 1 169 ? -18.274 -5.683 1.139 1.00 94.06 169 ALA A O 1
ATOM 1291 N N . GLN A 1 170 ? -17.067 -7.492 0.600 1.00 94.38 170 GLN A N 1
ATOM 1292 C CA . GLN A 1 170 ? -15.812 -6.758 0.492 1.00 94.38 170 GLN A CA 1
ATOM 1293 C C . GLN A 1 170 ? -15.545 -6.317 -0.946 1.00 94.38 170 GLN A C 1
ATOM 1295 O O . GLN A 1 170 ? -15.874 -7.061 -1.876 1.00 94.38 170 GLN A O 1
ATOM 1300 N N . PRO A 1 171 ? -14.904 -5.149 -1.145 1.00 92.06 171 PRO A N 1
ATOM 1301 C CA . PRO A 1 171 ? -14.352 -4.791 -2.437 1.00 92.06 171 PRO A CA 1
ATOM 1302 C C . PRO A 1 171 ? -13.438 -5.906 -2.972 1.00 9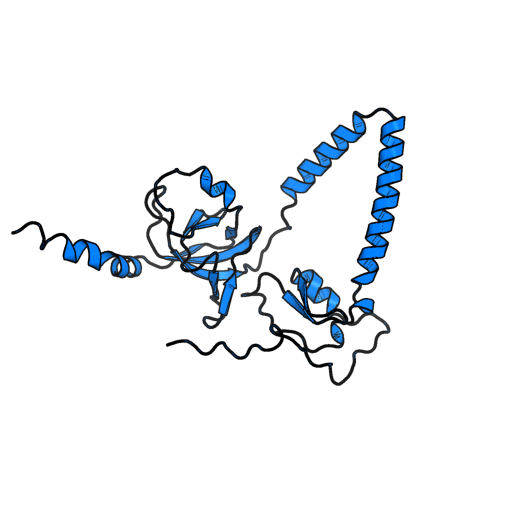2.06 171 PRO A C 1
ATOM 1304 O O . PRO A 1 171 ? -12.718 -6.545 -2.195 1.00 92.06 171 PRO A O 1
ATOM 1307 N N . PRO A 1 172 ? -13.425 -6.134 -4.291 1.00 90.12 172 PRO A N 1
ATOM 1308 C CA . PRO A 1 172 ? -12.497 -7.069 -4.912 1.00 90.12 172 PRO A CA 1
ATOM 1309 C C . PRO A 1 172 ? -11.048 -6.637 -4.668 1.00 90.12 172 PRO A C 1
ATOM 1311 O O . PRO A 1 172 ? -10.712 -5.452 -4.689 1.00 90.12 172 PRO A O 1
ATOM 1314 N N . PHE A 1 173 ? -10.194 -7.626 -4.433 1.00 91.00 173 PHE A N 1
ATOM 1315 C CA . PHE A 1 173 ? -8.790 -7.448 -4.092 1.00 91.00 173 PHE A CA 1
ATOM 1316 C C . PHE A 1 173 ? -7.972 -8.547 -4.764 1.00 91.00 173 PHE A C 1
ATOM 1318 O O . PHE A 1 173 ? -8.336 -9.719 -4.677 1.00 91.00 173 PHE A O 1
ATOM 1325 N N . ASP A 1 174 ? -6.877 -8.166 -5.414 1.00 91.56 174 ASP A N 1
ATOM 1326 C CA . ASP A 1 174 ? -5.874 -9.092 -5.932 1.00 91.56 174 ASP A CA 1
ATOM 1327 C C . ASP A 1 174 ? -4.518 -8.779 -5.284 1.00 91.56 174 ASP A C 1
ATOM 1329 O O . ASP A 1 174 ? -3.960 -7.709 -5.542 1.00 91.56 174 ASP A O 1
ATOM 1333 N N . PRO A 1 175 ? -3.959 -9.691 -4.469 1.00 90.12 175 PRO A N 1
ATOM 1334 C CA . PRO A 1 175 ? -2.677 -9.475 -3.802 1.00 90.12 175 PRO A CA 1
ATOM 1335 C C . PRO A 1 175 ? -1.499 -9.298 -4.771 1.00 90.12 175 PRO A C 1
ATOM 1337 O O . PRO A 1 175 ? -0.454 -8.806 -4.357 1.00 90.12 175 PRO A O 1
ATOM 1340 N N . GLN A 1 176 ? -1.649 -9.682 -6.040 1.00 91.06 176 GLN A N 1
ATOM 1341 C CA . GLN A 1 176 ? -0.640 -9.513 -7.082 1.00 91.06 176 GLN A CA 1
ATOM 1342 C C . GLN A 1 176 ? -0.716 -8.135 -7.760 1.00 91.06 176 GLN A C 1
ATOM 1344 O O . GLN A 1 176 ? 0.293 -7.658 -8.284 1.00 91.06 176 GLN A O 1
ATOM 1349 N N . CYS A 1 177 ? -1.873 -7.463 -7.713 1.00 90.81 177 CYS A N 1
ATOM 1350 C CA . CYS A 1 177 ? -2.091 -6.174 -8.380 1.00 90.81 177 CYS A CA 1
ATOM 1351 C C . CYS A 1 177 ? -2.296 -4.991 -7.418 1.00 90.81 177 CYS A C 1
ATOM 1353 O O . CYS A 1 177 ? -2.037 -3.845 -7.791 1.00 90.81 177 CYS A O 1
ATOM 1355 N N . ASP A 1 178 ? -2.753 -5.243 -6.189 1.00 90.50 178 ASP A N 1
ATOM 1356 C CA . ASP A 1 178 ? -3.159 -4.216 -5.232 1.00 90.50 178 ASP A CA 1
ATOM 1357 C C . ASP A 1 178 ? -2.202 -4.130 -4.033 1.00 90.50 178 ASP A C 1
ATOM 1359 O O . ASP A 1 178 ? -2.215 -4.964 -3.129 1.00 90.50 178 ASP A O 1
ATOM 1363 N N . ALA A 1 179 ? -1.397 -3.063 -3.975 1.00 88.00 179 ALA A N 1
ATOM 1364 C CA . ALA A 1 179 ? -0.429 -2.857 -2.887 1.00 88.00 179 ALA A CA 1
ATOM 1365 C C . ALA A 1 179 ? -1.096 -2.538 -1.536 1.00 88.00 179 ALA A C 1
ATOM 1367 O O . ALA A 1 179 ? -0.477 -2.623 -0.476 1.00 88.00 179 ALA A O 1
ATOM 1368 N N . SER A 1 180 ? -2.372 -2.162 -1.576 1.00 89.62 180 SER A N 1
ATOM 1369 C CA . SER A 1 180 ? -3.206 -1.881 -0.413 1.00 89.62 180 SER A CA 1
ATOM 1370 C C . SER A 1 180 ? -4.577 -2.492 -0.633 1.00 89.62 180 SER A C 1
ATOM 1372 O O . SER A 1 180 ? -5.083 -2.486 -1.757 1.00 89.62 180 SER A O 1
ATOM 1374 N N . ARG A 1 181 ? -5.199 -2.974 0.439 1.00 91.06 181 ARG A N 1
ATOM 1375 C CA . ARG A 1 181 ? -6.539 -3.543 0.392 1.00 91.06 181 ARG A CA 1
ATOM 1376 C C . ARG A 1 181 ? -7.557 -2.507 0.843 1.00 91.06 181 ARG A C 1
ATOM 1378 O O . ARG A 1 181 ? -7.367 -1.822 1.849 1.00 91.06 181 ARG A O 1
ATOM 1385 N N . ARG A 1 182 ? -8.648 -2.411 0.086 1.00 92.44 182 ARG A N 1
ATOM 1386 C CA . ARG A 1 182 ? -9.843 -1.670 0.485 1.00 92.44 182 ARG A CA 1
ATOM 1387 C C . ARG A 1 182 ? -10.745 -2.611 1.268 1.00 92.44 182 ARG A C 1
ATOM 1389 O O . ARG A 1 182 ? -11.041 -3.699 0.782 1.00 92.44 182 ARG A O 1
ATOM 1396 N N . VAL A 1 183 ? -11.157 -2.199 2.458 1.00 93.44 183 VAL A N 1
ATOM 1397 C CA . VAL A 1 183 ? -12.004 -2.994 3.351 1.00 93.44 183 VAL A CA 1
ATOM 1398 C C . VAL A 1 183 ? -13.255 -2.195 3.666 1.00 93.44 183 VAL A C 1
ATOM 1400 O O . VAL A 1 183 ? -13.157 -1.061 4.135 1.00 93.44 183 VAL A O 1
ATOM 1403 N N . MET A 1 184 ? -14.424 -2.766 3.387 1.00 94.88 184 MET A N 1
ATOM 1404 C CA . MET A 1 184 ? -15.695 -2.197 3.822 1.00 94.88 184 MET A CA 1
ATOM 1405 C C . MET A 1 184 ? -15.912 -2.513 5.303 1.00 94.88 184 MET A C 1
ATOM 1407 O O . MET A 1 184 ? -15.761 -3.661 5.719 1.00 94.88 184 MET A O 1
ATOM 1411 N N . THR A 1 185 ? -16.259 -1.488 6.077 1.00 93.50 185 THR A N 1
ATOM 1412 C CA . THR A 1 185 ? -16.472 -1.532 7.530 1.00 93.50 185 THR A CA 1
ATOM 1413 C C . THR A 1 185 ? -17.737 -0.756 7.907 1.00 93.50 185 THR A C 1
ATOM 1415 O O . THR A 1 185 ? -18.311 -0.053 7.073 1.00 93.50 185 THR A O 1
ATOM 1418 N N . THR A 1 186 ? -18.128 -0.799 9.180 1.00 91.62 186 THR A N 1
ATOM 1419 C CA . THR A 1 186 ? -19.237 -0.003 9.744 1.00 91.62 186 THR A CA 1
ATOM 1420 C C . THR A 1 186 ? -19.080 1.508 9.551 1.00 91.62 186 THR A C 1
ATOM 1422 O O . THR A 1 186 ? -20.079 2.220 9.471 1.00 91.62 186 THR A O 1
ATOM 1425 N N . ILE A 1 187 ? -17.844 2.000 9.425 1.00 90.12 187 ILE A N 1
ATOM 1426 C CA . ILE A 1 187 ? -17.517 3.419 9.202 1.00 90.12 187 ILE A CA 1
ATOM 1427 C C . ILE A 1 187 ? -17.236 3.755 7.726 1.00 90.12 187 ILE A C 1
ATOM 1429 O O . ILE A 1 187 ? -16.855 4.881 7.409 1.00 90.12 187 ILE A O 1
ATOM 1433 N N . GLY A 1 188 ? -17.423 2.795 6.814 1.00 90.12 188 GLY A N 1
ATOM 1434 C CA . GLY A 1 188 ? -17.200 2.944 5.375 1.00 90.12 188 GLY A CA 1
ATOM 1435 C C . GLY A 1 188 ? -15.966 2.202 4.855 1.00 90.12 188 GLY A C 1
ATOM 1436 O O . GLY A 1 188 ? -15.427 1.304 5.506 1.00 90.12 188 GLY A O 1
ATOM 1437 N N . VAL A 1 189 ? -15.526 2.557 3.643 1.00 91.31 189 VAL A N 1
ATOM 1438 C CA . VAL A 1 189 ? -14.382 1.912 2.977 1.00 91.31 189 VAL A CA 1
ATOM 1439 C C . VAL A 1 189 ? -13.066 2.488 3.490 1.00 91.31 189 VAL A C 1
ATOM 1441 O O . VAL A 1 189 ? -12.762 3.658 3.263 1.00 91.31 189 VAL A O 1
ATOM 1444 N N . GLN A 1 190 ? -12.256 1.636 4.107 1.00 90.94 190 GLN A N 1
ATOM 1445 C CA . GLN A 1 190 ? -10.924 1.953 4.612 1.00 90.94 190 GLN A CA 1
ATOM 1446 C C . GLN A 1 190 ? -9.841 1.410 3.675 1.00 90.94 190 GLN A C 1
ATOM 1448 O O . GLN A 1 190 ? -10.010 0.346 3.079 1.00 90.94 190 GLN A O 1
ATOM 1453 N N . ILE A 1 191 ? -8.719 2.123 3.543 1.00 90.44 191 ILE A N 1
ATOM 1454 C CA . ILE A 1 191 ? -7.542 1.672 2.781 1.00 90.44 191 ILE A CA 1
ATOM 1455 C C . ILE A 1 191 ? -6.454 1.298 3.780 1.00 90.44 191 ILE A C 1
ATOM 1457 O O . ILE A 1 191 ? -6.063 2.127 4.597 1.00 90.44 191 ILE A O 1
ATOM 1461 N N . MET A 1 192 ? -5.950 0.071 3.709 1.00 90.12 192 MET A N 1
ATOM 1462 C CA . MET A 1 192 ? -4.931 -0.412 4.641 1.00 90.12 192 MET A CA 1
ATOM 1463 C C . MET A 1 192 ? -4.010 -1.455 4.003 1.00 90.12 192 MET A C 1
ATOM 1465 O O . MET A 1 192 ? -4.219 -1.890 2.868 1.00 90.12 192 MET A O 1
ATOM 1469 N N . GLY A 1 193 ? -2.969 -1.853 4.735 1.00 87.75 193 GLY A N 1
ATOM 1470 C CA . GLY A 1 193 ? -2.074 -2.927 4.312 1.00 87.75 193 GLY A CA 1
ATOM 1471 C C . GLY A 1 193 ? -2.805 -4.278 4.203 1.00 87.75 193 GLY A C 1
ATOM 1472 O O . GLY A 1 193 ? -3.729 -4.527 4.983 1.00 87.75 193 GLY A O 1
ATOM 1473 N N . PRO A 1 194 ? -2.401 -5.178 3.284 1.00 87.94 194 PRO A N 1
ATOM 1474 C CA . PRO A 1 194 ? -3.059 -6.475 3.093 1.00 87.94 194 PRO A CA 1
ATOM 1475 C C . PRO A 1 194 ? -3.146 -7.343 4.357 1.00 87.94 194 PRO A C 1
ATOM 1477 O O . PRO A 1 194 ? -4.160 -8.003 4.566 1.00 87.94 194 PRO A O 1
ATOM 1480 N N . GLN A 1 195 ? -2.113 -7.312 5.207 1.00 87.38 195 GLN A N 1
ATOM 1481 C CA . GLN A 1 195 ? -2.053 -8.068 6.467 1.00 87.38 195 GLN A CA 1
ATOM 1482 C C . GLN A 1 195 ? -3.115 -7.578 7.459 1.00 87.38 195 GLN A C 1
ATOM 1484 O O . GLN A 1 195 ? -3.986 -8.349 7.852 1.00 87.38 195 GLN A O 1
ATOM 1489 N N . ARG A 1 196 ? -3.131 -6.271 7.757 1.00 89.00 196 ARG A N 1
ATOM 1490 C CA . ARG A 1 196 ? -4.146 -5.664 8.631 1.00 89.00 196 ARG A CA 1
ATOM 1491 C C . ARG A 1 196 ? -5.566 -5.877 8.103 1.00 89.00 196 ARG A C 1
ATOM 1493 O O . ARG A 1 196 ? -6.485 -6.142 8.869 1.00 89.00 196 ARG A O 1
ATOM 1500 N N . ALA A 1 197 ? -5.752 -5.795 6.788 1.00 91.75 197 ALA A N 1
ATOM 1501 C CA . ALA A 1 197 ? -7.041 -6.090 6.179 1.00 91.75 197 ALA A CA 1
ATOM 1502 C C . ALA A 1 197 ? -7.460 -7.552 6.371 1.00 91.75 197 ALA A C 1
ATOM 1504 O O . ALA A 1 197 ? -8.636 -7.813 6.591 1.00 91.75 197 ALA A O 1
ATOM 1505 N N . ALA A 1 198 ? -6.527 -8.503 6.279 1.00 91.38 198 ALA A N 1
ATOM 1506 C CA . ALA A 1 198 ? -6.819 -9.906 6.548 1.00 91.38 198 ALA A CA 1
ATOM 1507 C C . ALA A 1 198 ? -7.255 -10.113 8.005 1.00 91.38 198 ALA A C 1
ATOM 1509 O O . ALA A 1 198 ? -8.243 -10.802 8.227 1.00 91.38 198 ALA A O 1
ATOM 1510 N N . GLU A 1 199 ? -6.596 -9.458 8.966 1.00 91.19 199 GLU A N 1
ATOM 1511 C CA . GLU A 1 199 ? -6.976 -9.501 10.387 1.00 91.19 199 GLU A CA 1
ATOM 1512 C C . GLU A 1 199 ? -8.402 -8.995 10.630 1.00 91.19 199 GLU A C 1
ATOM 1514 O O . GLU A 1 199 ? -9.180 -9.667 11.296 1.00 91.19 199 GLU A O 1
ATOM 1519 N N . LEU A 1 200 ? -8.778 -7.844 10.057 1.00 91.50 200 LEU A N 1
ATOM 1520 C CA . LEU A 1 200 ? -10.123 -7.274 10.238 1.00 91.50 200 LEU A CA 1
ATOM 1521 C C . LEU A 1 200 ? -11.246 -8.139 9.652 1.00 91.50 200 LEU A C 1
ATOM 1523 O O . LEU A 1 200 ? -12.406 -7.990 10.033 1.00 91.50 200 LEU A O 1
ATOM 1527 N N . LEU A 1 201 ? -10.919 -8.990 8.681 1.00 93.00 201 LEU A N 1
ATOM 1528 C CA . LEU A 1 201 ? -11.881 -9.858 8.005 1.00 93.00 201 LEU A CA 1
ATOM 1529 C C . LEU A 1 201 ? -12.040 -11.217 8.683 1.00 93.00 201 LEU A C 1
ATOM 1531 O O . LEU A 1 201 ? -12.933 -11.976 8.306 1.00 93.00 201 LEU A O 1
ATOM 1535 N N . ILE A 1 202 ? -11.199 -11.526 9.669 1.00 94.25 202 ILE A N 1
ATOM 1536 C CA . ILE A 1 202 ? -11.390 -12.684 10.534 1.00 94.25 202 ILE A CA 1
ATOM 1537 C C . ILE A 1 202 ? -12.527 -12.357 11.502 1.00 94.25 202 ILE A C 1
ATOM 1539 O O . ILE A 1 202 ? -12.570 -11.278 12.088 1.00 94.25 202 ILE A O 1
ATOM 1543 N N . VAL A 1 203 ? -13.457 -13.297 11.659 1.00 94.69 203 VAL A N 1
ATOM 1544 C CA . VAL A 1 203 ? -14.537 -13.181 12.643 1.00 94.69 203 VAL A CA 1
ATOM 1545 C C . VAL A 1 203 ? -13.941 -13.383 14.043 1.00 94.69 203 VAL A C 1
ATOM 1547 O O . VAL A 1 203 ? -13.355 -14.444 14.279 1.00 94.69 203 VAL A O 1
ATOM 1550 N N . PRO A 1 204 ? -14.076 -12.410 14.963 1.00 92.25 204 PRO A N 1
ATOM 1551 C CA . PRO A 1 204 ? -13.611 -12.547 16.341 1.00 92.25 204 PRO A CA 1
ATOM 1552 C C . PRO A 1 204 ? -14.318 -13.683 17.087 1.00 92.25 204 PRO A C 1
ATOM 1554 O O . PRO A 1 204 ? -15.444 -14.067 16.763 1.00 92.25 204 PRO A O 1
ATOM 1557 N N . GLU A 1 205 ? -13.669 -14.220 18.118 1.00 93.06 205 GLU A N 1
ATOM 1558 C CA . GLU A 1 205 ? -14.254 -15.276 18.944 1.00 93.06 205 GLU A CA 1
ATOM 1559 C C . GLU A 1 205 ? -15.533 -14.783 19.645 1.00 93.06 205 GLU A C 1
ATOM 1561 O O . GLU A 1 205 ? -15.566 -13.705 20.231 1.00 93.06 205 GLU A O 1
ATOM 1566 N N . GLY A 1 206 ? -16.606 -15.577 19.577 1.00 91.94 206 GLY A N 1
ATOM 1567 C CA . GLY A 1 206 ? -17.902 -15.238 20.179 1.00 91.94 206 GLY A CA 1
ATOM 1568 C C . GLY A 1 206 ? -18.796 -14.322 19.332 1.00 91.94 206 GLY A C 1
ATOM 1569 O O . GLY A 1 206 ? -19.979 -14.192 19.644 1.00 91.94 206 GLY A O 1
ATOM 1570 N N . GLU A 1 207 ? -18.291 -13.750 18.237 1.00 91.75 207 GLU A N 1
ATOM 1571 C CA . GLU A 1 207 ? -19.104 -13.011 17.269 1.00 91.75 207 GLU A CA 1
ATOM 1572 C C . GLU A 1 207 ? -19.714 -13.959 16.228 1.00 91.75 207 GLU A C 1
ATOM 1574 O O . GLU A 1 207 ? -19.106 -14.936 15.790 1.00 91.75 207 GLU A O 1
ATOM 1579 N N . THR A 1 208 ? -20.946 -13.668 15.807 1.00 92.00 208 THR A N 1
ATOM 1580 C CA . THR A 1 208 ? -21.600 -14.387 14.704 1.00 92.00 208 THR A CA 1
ATOM 1581 C C . THR A 1 208 ? -21.677 -13.461 13.494 1.00 92.00 208 THR A C 1
ATOM 1583 O O . THR A 1 208 ? -22.294 -12.395 13.602 1.00 92.00 208 THR A O 1
ATOM 1586 N N . PRO A 1 209 ? -21.086 -13.836 12.344 1.00 92.12 209 PRO A N 1
ATOM 1587 C CA . PRO A 1 209 ? -21.143 -13.012 11.150 1.00 92.12 209 PRO A CA 1
ATOM 1588 C C . PRO A 1 209 ? -22.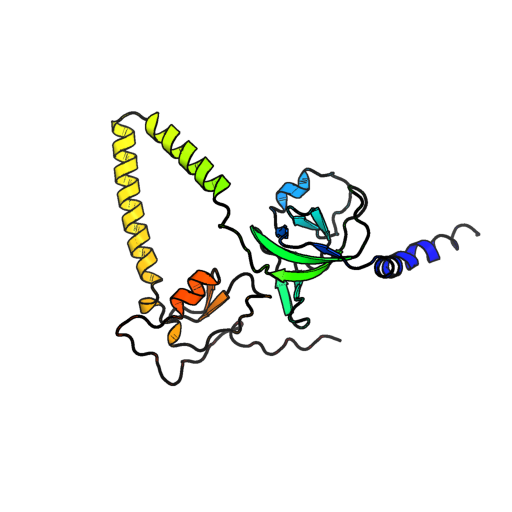571 -12.986 10.614 1.00 92.12 209 PRO A C 1
ATOM 1590 O O . PRO A 1 209 ? -23.316 -13.971 10.684 1.00 92.12 209 PRO A O 1
ATOM 1593 N N . ARG A 1 210 ? -22.967 -11.849 10.053 1.00 91.31 210 ARG A N 1
ATOM 1594 C CA . ARG A 1 210 ? -24.293 -11.697 9.462 1.00 91.31 210 ARG A CA 1
ATOM 1595 C C . ARG A 1 210 ? -24.457 -12.572 8.212 1.00 91.31 210 ARG A C 1
ATOM 1597 O O . ARG A 1 210 ? -23.584 -12.624 7.349 1.00 91.31 210 ARG A O 1
ATOM 1604 N N . ALA A 1 211 ? -25.635 -13.184 8.069 1.00 92.44 211 ALA A N 1
ATOM 1605 C CA . ALA A 1 211 ? -26.054 -13.890 6.860 1.00 92.44 211 ALA A CA 1
ATOM 1606 C C . ALA A 1 211 ? -27.476 -13.449 6.435 1.00 92.44 211 ALA A C 1
ATOM 1608 O O . ALA A 1 211 ? -28.413 -13.634 7.216 1.00 92.44 211 ALA A O 1
ATOM 1609 N N . PRO A 1 212 ? -27.676 -12.884 5.224 1.00 91.88 212 PRO A N 1
ATOM 1610 C CA . PRO A 1 212 ? -26.660 -12.561 4.215 1.00 91.88 212 PRO A CA 1
ATOM 1611 C C . PRO A 1 212 ? -25.781 -11.366 4.625 1.00 91.88 212 PRO A C 1
ATOM 1613 O O . PRO A 1 212 ? -26.194 -10.541 5.441 1.00 91.88 212 PRO A O 1
ATOM 1616 N N . LEU A 1 213 ? -24.584 -11.267 4.036 1.00 94.06 213 LEU A N 1
ATOM 1617 C CA . LEU A 1 213 ? -23.701 -10.107 4.206 1.00 94.06 213 LEU A CA 1
ATOM 1618 C C . LEU A 1 213 ? -24.409 -8.811 3.787 1.00 94.06 213 LEU A C 1
ATOM 1620 O O . LEU A 1 213 ? -25.220 -8.806 2.856 1.00 94.06 213 LEU A O 1
ATOM 1624 N N . LEU A 1 214 ? -24.070 -7.705 4.447 1.00 92.81 214 LEU A N 1
ATOM 1625 C CA . LEU A 1 214 ? -24.485 -6.373 4.018 1.00 92.81 214 LEU A CA 1
ATOM 1626 C C . LEU A 1 214 ? -23.826 -6.027 2.675 1.00 92.81 214 LEU A C 1
ATOM 1628 O O . LEU A 1 214 ? -22.675 -6.410 2.441 1.00 92.81 214 LEU A O 1
ATOM 1632 N N . PRO A 1 215 ? -24.529 -5.315 1.780 1.00 91.62 215 PRO A N 1
ATOM 1633 C CA . PRO A 1 215 ? -23.949 -4.909 0.511 1.00 91.62 215 PRO A CA 1
ATOM 1634 C C . PRO A 1 215 ? -22.754 -3.976 0.727 1.00 91.62 215 PRO A C 1
ATOM 1636 O O . PRO A 1 215 ? -22.672 -3.229 1.704 1.00 91.62 215 PRO A O 1
ATOM 1639 N N . CYS A 1 216 ? -21.820 -4.026 -0.217 1.00 89.00 216 CYS A N 1
ATOM 1640 C CA . CYS A 1 216 ? -20.753 -3.045 -0.312 1.00 89.00 216 CYS A CA 1
ATOM 1641 C C . CYS A 1 216 ? -21.293 -1.847 -1.094 1.00 89.00 216 CYS A C 1
ATOM 1643 O O . CYS A 1 216 ? -21.512 -1.950 -2.302 1.00 89.00 216 CYS A O 1
ATOM 1645 N N . ASP A 1 217 ? -21.475 -0.714 -0.423 1.00 84.00 217 ASP A N 1
ATOM 1646 C CA . ASP A 1 217 ? -21.945 0.517 -1.052 1.00 84.00 217 ASP A CA 1
ATOM 1647 C C . ASP A 1 217 ? -20.801 1.517 -1.276 1.00 84.00 217 ASP A C 1
ATOM 1649 O O . ASP A 1 217 ? -19.995 1.793 -0.390 1.00 84.00 217 ASP A O 1
ATOM 1653 N N . GLY A 1 218 ? -20.731 2.101 -2.475 1.00 80.00 218 GLY A N 1
ATOM 1654 C CA . GLY A 1 218 ? -19.795 3.181 -2.799 1.00 80.00 218 GLY A CA 1
ATOM 1655 C C . GLY A 1 218 ? -18.964 2.951 -4.066 1.00 80.00 218 GLY A C 1
ATOM 1656 O O . GLY A 1 218 ? -19.001 1.876 -4.667 1.00 80.00 218 GLY A O 1
ATOM 1657 N N . PRO A 1 219 ? -18.171 3.957 -4.481 1.00 78.06 219 PRO A N 1
ATOM 1658 C CA . PRO A 1 219 ? -17.456 3.954 -5.764 1.00 78.06 219 PRO A CA 1
ATOM 1659 C C . PRO A 1 219 ? -16.343 2.901 -5.859 1.00 78.06 219 PRO A C 1
ATOM 1661 O O . PRO A 1 219 ? -15.780 2.697 -6.926 1.00 78.06 219 PRO A O 1
ATOM 1664 N N . TYR A 1 220 ? -16.000 2.253 -4.745 1.00 78.62 220 TYR A N 1
ATOM 1665 C CA . TYR A 1 220 ? -14.950 1.238 -4.674 1.00 78.62 220 TYR A CA 1
ATOM 1666 C C . TYR A 1 220 ? -15.497 -0.187 -4.537 1.00 78.62 220 TYR A C 1
ATOM 1668 O O . TYR A 1 220 ? -14.718 -1.132 -4.515 1.00 78.62 220 TYR A O 1
ATOM 1676 N N . CYS A 1 221 ? -16.818 -0.337 -4.426 1.00 80.75 221 CYS A N 1
ATOM 1677 C CA . CYS A 1 221 ? -17.497 -1.618 -4.236 1.00 80.75 221 CYS A CA 1
ATOM 1678 C C . CYS A 1 221 ? -17.968 -2.255 -5.546 1.00 80.75 221 CYS A C 1
ATOM 1680 O O . CYS A 1 221 ? -18.228 -3.453 -5.603 1.00 80.75 221 CYS A O 1
ATOM 1682 N N . THR A 1 222 ? -18.059 -1.459 -6.607 1.00 69.88 222 THR A N 1
ATOM 1683 C CA . THR A 1 222 ? -18.357 -1.910 -7.960 1.00 69.88 222 THR A CA 1
ATOM 1684 C C . THR A 1 222 ? -17.068 -1.888 -8.771 1.00 69.88 222 THR A C 1
ATOM 1686 O O . THR A 1 222 ? -16.591 -0.837 -9.185 1.00 69.88 222 THR A O 1
ATOM 1689 N N . LEU A 1 223 ? -16.493 -3.062 -9.030 1.00 55.62 223 LEU A N 1
ATOM 1690 C CA . LEU A 1 223 ? -15.721 -3.236 -10.256 1.00 55.62 223 LEU A CA 1
ATOM 1691 C C . LEU A 1 223 ? -16.718 -3.605 -11.349 1.00 55.62 223 LEU A C 1
ATOM 1693 O O . LEU A 1 223 ? -16.798 -4.761 -11.756 1.00 55.62 223 LEU A O 1
ATOM 1697 N N . GLU A 1 224 ? -17.492 -2.638 -11.840 1.00 48.41 224 GLU A N 1
ATOM 1698 C CA . GLU A 1 224 ? -17.808 -2.769 -13.258 1.00 48.41 224 GLU A CA 1
ATOM 1699 C C . GLU A 1 224 ? -16.460 -2.644 -13.979 1.00 48.41 224 GLU A C 1
ATOM 1701 O O . GLU A 1 224 ? -15.745 -1.658 -13.749 1.00 48.41 224 GLU A O 1
ATOM 1706 N N . PRO A 1 225 ? -16.037 -3.653 -14.764 1.00 45.09 225 PRO A N 1
ATOM 1707 C CA . PRO A 1 225 ? -14.803 -3.550 -15.522 1.00 45.09 225 PRO A CA 1
ATOM 1708 C C . PRO A 1 225 ? -14.900 -2.269 -16.339 1.00 45.09 225 PRO A C 1
ATOM 1710 O O . PRO A 1 225 ? -15.852 -2.087 -17.100 1.00 45.09 225 PRO A O 1
ATOM 1713 N N . THR A 1 226 ? -13.955 -1.349 -16.125 1.00 44.81 226 THR A N 1
ATOM 1714 C CA . THR A 1 226 ? -13.953 -0.068 -16.837 1.00 44.81 226 THR A CA 1
ATOM 1715 C C . THR A 1 226 ? -14.040 -0.400 -18.326 1.00 44.81 226 THR A C 1
ATOM 1717 O O . THR A 1 226 ? -13.158 -1.114 -18.813 1.00 44.81 226 THR A O 1
ATOM 1720 N N . PRO A 1 227 ? -15.087 0.033 -19.055 1.00 39.88 227 PRO A N 1
ATOM 1721 C CA . PRO A 1 227 ? -15.219 -0.322 -20.456 1.00 39.88 227 PRO A CA 1
ATOM 1722 C C . PRO A 1 227 ? -13.958 0.150 -21.165 1.00 39.88 227 PRO A C 1
ATOM 1724 O O . PRO A 1 227 ? -13.609 1.334 -21.097 1.00 39.88 227 PRO A O 1
ATOM 1727 N N . GLN A 1 228 ? -13.242 -0.796 -21.782 1.00 40.16 228 GLN A N 1
ATOM 1728 C CA . GLN A 1 228 ? -12.031 -0.501 -22.533 1.00 40.16 228 GLN A CA 1
ATOM 1729 C C . GLN A 1 228 ? -12.379 0.588 -23.548 1.00 40.16 228 GLN A C 1
ATOM 1731 O O . GLN A 1 228 ? -13.142 0.351 -24.488 1.00 40.16 228 GLN A O 1
ATOM 1736 N N . ARG A 1 229 ? -11.858 1.802 -23.340 1.00 41.44 229 ARG A N 1
ATOM 1737 C CA . ARG A 1 229 ? -11.893 2.831 -24.377 1.00 41.44 229 ARG A CA 1
ATOM 1738 C C . ARG A 1 229 ? -10.979 2.331 -25.491 1.00 41.44 229 ARG A C 1
ATOM 1740 O O . ARG A 1 229 ? -9.761 2.414 -25.353 1.00 41.44 229 ARG A O 1
ATOM 1747 N N . ARG A 1 230 ? -11.597 1.726 -26.509 1.00 39.41 230 ARG A N 1
ATOM 1748 C CA . ARG A 1 230 ? -10.973 1.444 -27.804 1.00 39.41 230 ARG A CA 1
ATOM 1749 C C . ARG A 1 230 ? -10.444 2.729 -28.426 1.00 39.41 230 ARG A C 1
ATOM 1751 O O . ARG A 1 230 ? -11.111 3.775 -28.249 1.00 39.41 230 ARG A O 1
#

Radius of gyration: 24.42 Å; chains: 1; bounding box: 50×36×86 Å

Foldseek 3Di:
DPPPVVVVVVVVCVVVVQVVWDKDKDFFWAWADPVVCVVQDPPDPVPFAWTDTPSGIATEPDHQWEQQPVHNLDIARRDHLFTKTFTWIDDDDRSPDHTHTNHIWGHPPSDPRPCPVVVVVVVVVVVVLVPDDPVVNVVVVVVVVVVVVVVVVVVVCVALVNFVLLLADAFDDDNTRYQWGWTQTPVGTDTGGPVVNVNSNDADPPDDHDPPGHYRDDPRRDPPSPPPPD

Sequence (230 aa):
MALLVLAVPMLLAVPVVNEAFPERTAVECRVGDPREVRTIGRARFSRAKFVPTDCGVFRVTKQRQAVCASDPTRDVQLVQGTRYDLVVRGPDIPILTAPHVVSAVISADQGPPGQSRFAELDAMADALLEALDPDDRAKIEAQSAENLAGLEAYEQQFAPETLRAFDYAQPPFDPQCDASRRVMTTIGVQIMGPQRAAELLIVPEGETPRAPLLPCDGPYCTLEPTPQRR